Protein AF-A0A9P7Z134-F1 (afdb_monomer_lite)

Sequence (254 aa):
MAVISLKTICNTLCTHHVVFLKPQSGLSPKAQYELTKRFDPASSNYGRGKTLDSKRSVLHRDLKTIPHQPQLQVIGNGHYDEYEIFVPEEDDLVANRFFRWRIDAALYALNPPKVTLLMAGKVPAGRRQTVRYDAGSGHELDVLLGTTAFVSDKGFARTTKMEFVPHPYIWMSPVRSRSDGLGMVSDGLELPLSDLSPVDEQDIKLALIIHPSAIKAIHFPNGEVMSDLEEVREKNCLFRQCNMASSEGVMGPE

Organism: NCBI:txid1763456

Secondary structure (DSSP, 8-state):
-----HHHHHHHHHHHS-------TT--HHHHHHHHHHH-TT--S-TT-S-TTGGGSTTTTS-EE-TT-TT-EE--SEEETTEEE---GGG--SEE-------S---BSSPPPS------S-PPPS-EEEEE-TTTT--EEEEETT-EEE---SSHHHH-EEEEPSSHHHHTTTPPBPTTSSSB--SS-SPPGGGSS---GGGB-EES---SSSEEEEE-TTS-EE--HHHHHHHHT-----EEE-SS-EES--

Structure (mmCIF, N/CA/C/O backbone):
data_AF-A0A9P7Z134-F1
#
_entry.id   AF-A0A9P7Z134-F1
#
loop_
_atom_site.group_PDB
_atom_site.id
_atom_site.type_symbol
_atom_site.label_atom_id
_atom_site.label_alt_id
_atom_site.label_comp_id
_atom_site.label_asym_id
_atom_site.label_entity_id
_atom_site.label_seq_id
_atom_site.pdbx_PDB_ins_code
_atom_site.Cartn_x
_atom_site.Cartn_y
_atom_site.Cartn_z
_atom_site.occupancy
_atom_site.B_iso_or_equiv
_atom_site.auth_seq_id
_atom_site.auth_comp_id
_atom_site.auth_asym_id
_atom_site.auth_atom_id
_atom_site.pdbx_PDB_model_num
ATOM 1 N N . MET A 1 1 ? 25.298 14.256 -17.633 1.00 49.91 1 MET A N 1
ATOM 2 C CA . MET A 1 1 ? 23.995 13.789 -17.109 1.00 49.91 1 MET A CA 1
ATOM 3 C C . MET A 1 1 ? 23.626 14.652 -15.915 1.00 49.91 1 MET A C 1
ATOM 5 O O . MET A 1 1 ? 24.492 14.877 -15.079 1.00 49.91 1 MET A O 1
ATOM 9 N N . ALA A 1 2 ? 22.401 15.177 -15.851 1.00 58.62 2 ALA A N 1
ATOM 10 C CA . ALA A 1 2 ? 21.951 15.935 -14.685 1.00 58.62 2 ALA A CA 1
ATOM 11 C C . ALA A 1 2 ? 21.720 14.974 -13.508 1.00 58.62 2 ALA A C 1
ATOM 13 O O . ALA A 1 2 ? 20.998 13.989 -13.645 1.00 58.62 2 ALA A O 1
ATOM 14 N N . VAL A 1 3 ? 22.346 15.245 -12.362 1.00 75.31 3 VAL A N 1
ATOM 15 C CA . VAL A 1 3 ? 22.100 14.492 -11.127 1.00 75.31 3 VAL A CA 1
ATOM 16 C C . VAL A 1 3 ? 20.859 15.084 -10.466 1.00 75.31 3 VAL A C 1
ATOM 18 O O . VAL A 1 3 ? 20.879 16.228 -10.015 1.00 75.31 3 VAL A O 1
ATOM 21 N N . ILE A 1 4 ? 19.767 14.322 -10.420 1.00 83.19 4 ILE A N 1
ATOM 22 C CA . ILE A 1 4 ? 18.549 14.738 -9.717 1.00 83.19 4 ILE A CA 1
ATOM 23 C C . ILE A 1 4 ? 18.790 14.586 -8.212 1.00 83.19 4 ILE A C 1
ATOM 25 O O . ILE A 1 4 ? 19.179 13.519 -7.736 1.00 83.19 4 ILE A O 1
ATOM 29 N N . SER A 1 5 ? 18.572 15.659 -7.450 1.00 91.06 5 SER A N 1
ATOM 30 C CA . SER A 1 5 ? 18.759 15.629 -5.998 1.00 91.06 5 SER A CA 1
ATOM 31 C C . SER A 1 5 ? 17.636 14.853 -5.300 1.00 91.06 5 SER A C 1
ATOM 33 O O . SER A 1 5 ? 16.483 14.895 -5.733 1.00 91.06 5 SER A O 1
ATOM 35 N N . LEU A 1 6 ? 17.938 14.217 -4.162 1.00 91.06 6 LEU A N 1
ATOM 36 C CA . LEU A 1 6 ? 16.917 13.566 -3.330 1.00 91.06 6 LEU A CA 1
ATOM 37 C C . LEU A 1 6 ? 15.812 14.550 -2.919 1.00 91.06 6 LEU A C 1
ATOM 39 O O . LEU A 1 6 ? 14.639 14.203 -2.955 1.00 91.06 6 LEU A O 1
ATOM 43 N N . LYS A 1 7 ? 16.176 15.798 -2.594 1.00 93.31 7 LYS A N 1
ATOM 44 C CA . LYS A 1 7 ? 15.218 16.856 -2.244 1.00 93.31 7 LYS A CA 1
ATOM 45 C C . LYS A 1 7 ? 14.217 17.105 -3.371 1.00 93.31 7 LYS A C 1
ATOM 47 O O . LYS A 1 7 ? 13.029 17.251 -3.106 1.00 93.31 7 LYS A O 1
ATOM 52 N N . THR A 1 8 ? 14.688 17.123 -4.618 1.00 94.31 8 THR A N 1
ATOM 53 C CA . THR A 1 8 ? 13.822 17.247 -5.795 1.00 94.31 8 THR A CA 1
ATOM 54 C C . THR A 1 8 ? 12.839 16.083 -5.854 1.00 94.31 8 THR A C 1
ATOM 56 O O . THR A 1 8 ? 11.645 16.320 -5.984 1.00 94.31 8 THR A O 1
ATOM 59 N N . ILE A 1 9 ? 13.312 14.845 -5.678 1.00 93.06 9 ILE A N 1
ATOM 60 C CA . ILE A 1 9 ? 12.453 13.653 -5.709 1.00 93.06 9 ILE A CA 1
ATOM 61 C C . ILE A 1 9 ? 11.414 13.696 -4.579 1.00 93.06 9 ILE A C 1
ATOM 63 O O . ILE A 1 9 ? 10.233 13.488 -4.841 1.00 93.06 9 ILE A O 1
ATOM 67 N N . CYS A 1 10 ? 11.820 14.027 -3.349 1.00 92.88 10 CYS A N 1
ATOM 68 C CA . CYS A 1 10 ? 10.912 14.159 -2.207 1.00 92.88 10 CYS A CA 1
ATOM 69 C C . CYS A 1 10 ? 9.829 15.214 -2.454 1.00 92.88 10 CYS A C 1
ATOM 71 O O . CYS A 1 10 ? 8.651 14.948 -2.235 1.00 92.88 10 CYS A O 1
ATOM 73 N N . ASN A 1 11 ? 10.207 16.397 -2.945 1.00 93.81 11 ASN A N 1
ATOM 74 C CA . ASN A 1 11 ? 9.249 17.459 -3.241 1.00 93.81 11 ASN A CA 1
ATOM 75 C C . ASN A 1 11 ? 8.259 17.030 -4.331 1.00 93.81 11 ASN A C 1
ATOM 77 O O . ASN A 1 11 ? 7.057 17.251 -4.192 1.00 93.81 11 ASN A O 1
ATOM 81 N N . THR A 1 12 ? 8.745 16.381 -5.393 1.00 93.44 12 THR A N 1
ATOM 82 C CA . THR A 1 12 ? 7.879 15.880 -6.462 1.00 93.44 12 THR A CA 1
ATOM 83 C C . THR A 1 12 ? 6.923 14.806 -5.942 1.00 93.44 12 THR A C 1
ATOM 85 O O . THR A 1 12 ? 5.739 14.881 -6.262 1.00 93.44 12 THR A O 1
ATOM 88 N N . LEU A 1 13 ? 7.389 13.876 -5.098 1.00 91.56 13 LEU A N 1
ATOM 89 C CA . LEU A 1 13 ? 6.552 12.857 -4.450 1.00 91.56 13 LEU A CA 1
ATOM 90 C C . LEU A 1 13 ? 5.466 13.477 -3.562 1.00 91.56 13 LEU A C 1
ATOM 92 O O . LEU A 1 13 ? 4.317 13.056 -3.631 1.00 91.56 13 LEU A O 1
ATOM 96 N N . CYS A 1 14 ? 5.778 14.503 -2.769 1.00 86.69 14 CYS A N 1
ATOM 97 C CA . CYS A 1 14 ? 4.778 15.168 -1.925 1.00 86.69 14 CYS A CA 1
ATOM 98 C C . CYS A 1 14 ? 3.661 15.839 -2.743 1.00 86.69 14 CYS A C 1
ATOM 100 O O . CYS A 1 14 ? 2.508 15.869 -2.311 1.00 86.69 14 CYS A O 1
ATOM 102 N N . THR A 1 15 ? 3.996 16.376 -3.917 1.00 88.12 15 THR A N 1
ATOM 103 C CA . THR A 1 15 ? 3.040 17.094 -4.773 1.00 88.12 15 THR A CA 1
ATOM 104 C C . THR A 1 15 ? 2.230 16.150 -5.666 1.00 88.12 15 THR A C 1
ATOM 106 O O . THR A 1 15 ? 1.011 16.317 -5.781 1.00 88.12 15 THR A O 1
ATOM 109 N N . HIS A 1 16 ? 2.901 15.160 -6.266 1.00 87.81 16 HIS A N 1
ATOM 110 C CA . HIS A 1 16 ? 2.364 14.301 -7.331 1.00 87.81 16 HIS A CA 1
ATOM 111 C C . HIS A 1 16 ? 2.079 12.859 -6.887 1.00 87.81 16 HIS A C 1
ATOM 113 O O . HIS A 1 16 ? 1.514 12.098 -7.662 1.00 87.81 16 HIS A O 1
ATOM 119 N N . HIS A 1 17 ? 2.449 12.476 -5.659 1.00 87.19 17 HIS A N 1
ATOM 120 C CA . HIS A 1 17 ? 2.268 11.153 -5.033 1.00 87.19 17 HIS A CA 1
ATOM 121 C C . HIS A 1 17 ? 3.039 9.988 -5.662 1.00 87.19 17 HIS A C 1
ATOM 123 O O . HIS A 1 17 ? 3.530 9.129 -4.934 1.00 87.19 17 HIS A O 1
ATOM 129 N N . VAL A 1 18 ? 3.202 9.978 -6.984 1.00 89.25 18 VAL A N 1
ATOM 130 C CA . VAL A 1 18 ? 3.927 8.955 -7.738 1.00 89.25 18 VAL A CA 1
ATOM 131 C C . VAL A 1 18 ? 4.974 9.635 -8.616 1.00 89.25 18 VAL A C 1
ATOM 133 O O . VAL A 1 18 ? 4.693 10.627 -9.285 1.00 89.25 18 VAL A O 1
ATOM 136 N N . VAL A 1 19 ? 6.201 9.108 -8.612 1.00 90.56 19 VAL A N 1
ATOM 137 C CA . VAL A 1 19 ? 7.304 9.606 -9.443 1.00 90.56 19 VAL A CA 1
ATOM 138 C C . VAL A 1 19 ? 7.916 8.454 -10.224 1.00 90.56 19 VAL A C 1
ATOM 140 O O . VAL A 1 19 ? 8.381 7.477 -9.643 1.00 90.56 19 VAL A O 1
ATOM 143 N N . PHE A 1 20 ? 7.965 8.607 -11.547 1.00 88.75 20 PHE A N 1
ATOM 144 C CA . PHE A 1 20 ? 8.636 7.677 -12.450 1.00 88.75 20 PHE A CA 1
ATOM 145 C C . PHE A 1 20 ? 10.071 8.129 -12.703 1.00 88.75 20 PHE A C 1
ATOM 147 O O . PHE A 1 20 ? 10.306 9.176 -13.303 1.00 88.75 20 PHE A O 1
ATOM 154 N N . LEU A 1 21 ? 11.039 7.317 -12.277 1.00 87.75 21 LEU A N 1
ATOM 155 C CA . LEU A 1 21 ? 12.455 7.528 -12.574 1.00 87.75 21 LEU A CA 1
ATOM 156 C C . LEU A 1 21 ? 12.830 6.678 -13.797 1.00 87.75 21 LEU A C 1
ATOM 158 O O . LEU A 1 21 ? 12.922 5.456 -13.698 1.00 87.75 21 LEU A O 1
ATOM 162 N N . LYS A 1 22 ? 13.022 7.311 -14.961 1.00 83.62 22 LYS A N 1
ATOM 163 C CA . LYS A 1 22 ? 13.418 6.645 -16.217 1.00 83.62 22 LYS A CA 1
ATOM 164 C C . LYS A 1 22 ? 14.758 7.201 -16.741 1.00 83.62 22 LYS A C 1
ATOM 166 O O . LYS A 1 22 ? 14.976 8.405 -16.611 1.00 83.62 22 LYS A O 1
ATOM 171 N N . PRO A 1 23 ? 15.612 6.383 -17.395 1.00 83.62 23 PRO A N 1
ATOM 172 C CA . PRO A 1 23 ? 15.669 4.915 -17.377 1.00 83.62 23 PRO A CA 1
ATOM 173 C C . PRO A 1 23 ? 16.511 4.407 -16.190 1.00 83.62 23 PRO A C 1
ATOM 175 O O . PRO A 1 23 ? 17.511 5.024 -15.837 1.00 83.62 23 PRO A O 1
ATOM 178 N N . GLN A 1 24 ? 16.125 3.289 -15.571 1.00 81.25 24 GLN A N 1
ATOM 179 C CA . GLN A 1 24 ? 16.845 2.666 -14.439 1.00 81.25 24 GLN A CA 1
ATOM 180 C C . GLN A 1 24 ? 17.097 1.162 -14.683 1.00 81.25 24 GLN A C 1
ATOM 182 O O . GLN A 1 24 ? 17.122 0.356 -13.757 1.00 81.25 24 GLN A O 1
ATOM 187 N N . SER A 1 25 ? 17.237 0.765 -15.951 1.00 81.25 25 SER A N 1
ATOM 188 C CA . SER A 1 25 ? 17.489 -0.625 -16.344 1.00 81.25 25 SER A CA 1
ATOM 189 C C . SER A 1 25 ? 18.834 -1.126 -15.811 1.00 81.25 25 SER A C 1
ATOM 191 O O . SER A 1 25 ? 19.836 -0.421 -15.919 1.00 81.25 25 SER A O 1
ATOM 193 N N . GLY A 1 26 ? 18.864 -2.359 -15.299 1.00 82.75 26 GLY A N 1
ATOM 194 C CA . GLY A 1 26 ? 20.094 -3.013 -14.834 1.00 82.75 26 GLY A CA 1
ATOM 195 C C . GLY A 1 26 ? 20.543 -2.625 -13.421 1.00 82.75 26 GLY A C 1
ATOM 196 O O . GLY A 1 26 ? 21.646 -2.987 -13.017 1.00 82.75 26 GLY A O 1
ATOM 197 N N . LEU A 1 27 ? 19.721 -1.898 -12.657 1.00 89.56 27 LEU A N 1
ATOM 198 C CA . LEU A 1 27 ? 19.999 -1.669 -11.240 1.00 89.56 27 LEU A CA 1
ATOM 199 C C . LEU A 1 27 ? 19.859 -2.960 -10.431 1.00 89.56 27 LEU A C 1
ATOM 201 O O . LEU A 1 27 ? 18.940 -3.751 -10.632 1.00 89.56 27 LEU A O 1
ATOM 205 N N . SER A 1 28 ? 20.768 -3.142 -9.476 1.00 91.44 28 SER A N 1
ATOM 206 C CA . SER A 1 28 ? 20.730 -4.272 -8.554 1.00 91.44 28 SER A CA 1
ATOM 207 C C . SER A 1 28 ? 19.737 -4.037 -7.407 1.00 91.44 28 SER A C 1
ATOM 209 O O . SER A 1 28 ? 19.473 -2.884 -7.043 1.00 91.44 28 SER A O 1
ATOM 211 N N . PRO A 1 29 ? 19.268 -5.109 -6.741 1.00 91.00 29 PRO A N 1
ATOM 212 C CA . PRO A 1 29 ? 18.522 -5.001 -5.485 1.00 91.00 29 PRO A CA 1
ATOM 213 C C . PRO A 1 29 ? 19.243 -4.121 -4.449 1.00 91.00 29 PRO A C 1
ATOM 215 O O . PRO A 1 29 ? 18.635 -3.279 -3.790 1.00 91.00 29 PRO A O 1
ATOM 218 N N . LYS A 1 30 ? 20.576 -4.222 -4.365 1.00 92.62 30 LYS A N 1
ATOM 219 C CA . LYS A 1 30 ? 21.383 -3.360 -3.493 1.00 92.62 30 LYS A CA 1
ATOM 220 C C . LYS A 1 30 ? 21.222 -1.875 -3.830 1.00 92.62 30 LYS A C 1
ATOM 222 O O . LYS A 1 30 ? 21.055 -1.070 -2.922 1.00 92.62 30 LYS A O 1
ATOM 227 N N . ALA A 1 31 ? 21.232 -1.499 -5.110 1.00 93.00 31 ALA A N 1
ATOM 228 C CA . ALA A 1 31 ? 21.049 -0.104 -5.515 1.00 93.00 31 ALA A CA 1
ATOM 229 C C . ALA A 1 31 ? 19.663 0.440 -5.122 1.00 93.00 31 ALA A C 1
ATOM 231 O O . ALA A 1 31 ? 19.566 1.570 -4.637 1.00 93.00 31 ALA A O 1
ATOM 232 N N . GLN A 1 32 ? 18.606 -0.371 -5.262 1.00 93.06 32 GLN A N 1
ATOM 233 C CA . GLN A 1 32 ? 17.267 -0.015 -4.781 1.00 93.06 32 GLN A CA 1
ATOM 234 C C . GLN A 1 32 ? 17.261 0.195 -3.261 1.00 93.06 32 GLN A C 1
ATOM 236 O O . GLN A 1 32 ? 16.711 1.186 -2.783 1.00 93.06 32 GLN A O 1
ATOM 241 N N . TYR A 1 33 ? 17.915 -0.685 -2.498 1.00 93.00 33 TYR A N 1
ATOM 242 C CA . TYR A 1 33 ? 18.015 -0.540 -1.046 1.00 93.00 33 TYR A CA 1
ATOM 243 C C . TYR A 1 33 ? 18.801 0.711 -0.624 1.00 93.00 33 TYR A C 1
ATOM 245 O O . TYR A 1 33 ? 18.357 1.438 0.263 1.00 93.00 33 TYR A O 1
ATOM 253 N N . GLU A 1 34 ? 19.913 1.031 -1.286 1.00 93.50 34 GLU A N 1
ATOM 254 C CA . GLU A 1 34 ? 20.663 2.269 -1.030 1.00 93.50 34 GLU A CA 1
ATOM 255 C C . GLU A 1 34 ? 19.806 3.521 -1.279 1.00 93.50 34 GLU A C 1
ATOM 257 O O . GLU A 1 34 ? 19.890 4.496 -0.529 1.00 93.50 34 GLU A O 1
ATOM 262 N N . LEU A 1 35 ? 18.930 3.503 -2.291 1.00 92.44 35 LEU A N 1
ATOM 263 C CA . LEU A 1 35 ? 17.960 4.578 -2.496 1.00 92.44 35 LEU A CA 1
ATOM 264 C C . LEU A 1 35 ? 16.929 4.631 -1.358 1.00 92.44 35 LEU A C 1
ATOM 266 O O . LEU A 1 35 ? 16.662 5.717 -0.845 1.00 92.44 35 LEU A O 1
ATOM 270 N N . THR A 1 36 ? 16.408 3.486 -0.903 1.00 92.44 36 THR A N 1
ATOM 271 C CA . THR A 1 36 ? 15.529 3.415 0.280 1.00 92.44 36 THR A CA 1
ATOM 272 C C . THR A 1 36 ? 16.186 4.064 1.499 1.00 92.44 36 THR A C 1
ATOM 274 O O . THR A 1 36 ? 15.562 4.888 2.166 1.00 92.44 36 THR A O 1
ATOM 277 N N . LYS A 1 37 ? 17.467 3.770 1.760 1.00 93.19 37 LYS A N 1
ATOM 278 C CA . LYS A 1 37 ? 18.224 4.341 2.888 1.00 93.19 37 LYS A CA 1
ATOM 279 C C . LYS A 1 37 ? 18.374 5.855 2.814 1.00 93.19 37 LYS A C 1
ATOM 281 O O . LYS A 1 37 ? 18.480 6.501 3.853 1.00 93.19 37 LYS A O 1
ATOM 286 N N . ARG A 1 38 ? 18.362 6.434 1.611 1.00 93.56 38 ARG A N 1
ATOM 287 C CA . ARG A 1 38 ? 18.375 7.892 1.437 1.00 93.56 38 ARG A CA 1
ATOM 288 C C . ARG A 1 38 ? 17.051 8.530 1.857 1.00 93.56 38 ARG A C 1
ATOM 290 O O . ARG A 1 38 ? 17.078 9.616 2.424 1.00 93.56 38 ARG A O 1
ATOM 297 N N . PHE A 1 39 ? 15.916 7.867 1.626 1.00 92.50 39 PHE A N 1
ATOM 298 C CA . PHE A 1 39 ? 14.612 8.327 2.123 1.00 92.50 39 PHE A CA 1
ATOM 299 C C . PHE A 1 39 ? 14.437 8.089 3.623 1.00 92.50 39 PHE A C 1
ATOM 301 O O . PHE A 1 39 ? 13.870 8.927 4.329 1.00 92.50 39 PHE A O 1
ATOM 308 N N . ASP A 1 40 ? 14.912 6.945 4.109 1.00 91.19 40 ASP A N 1
ATOM 309 C CA . ASP A 1 40 ? 14.813 6.583 5.513 1.00 91.19 40 ASP A CA 1
ATOM 310 C C . ASP A 1 40 ? 16.053 5.820 6.003 1.00 91.19 40 ASP A C 1
ATOM 312 O O . ASP A 1 40 ? 16.139 4.595 5.856 1.00 91.19 40 ASP A O 1
ATOM 316 N N . PRO A 1 41 ? 17.012 6.515 6.643 1.00 92.44 41 PRO A N 1
ATOM 317 C CA . PRO A 1 41 ? 18.211 5.883 7.184 1.00 92.44 41 PRO A CA 1
ATOM 318 C C . PRO A 1 41 ? 17.928 4.837 8.269 1.00 92.44 41 PRO A C 1
ATOM 320 O O . PRO A 1 41 ? 18.792 4.004 8.536 1.00 92.44 41 PRO A O 1
ATOM 323 N N . ALA A 1 42 ? 16.741 4.843 8.884 1.00 89.56 42 ALA A N 1
ATOM 324 C CA . ALA A 1 42 ? 16.329 3.843 9.870 1.00 89.56 42 ALA A CA 1
ATOM 325 C C . ALA A 1 42 ? 15.784 2.548 9.235 1.00 89.56 42 ALA A C 1
ATOM 327 O O . ALA A 1 42 ? 15.695 1.522 9.913 1.00 89.56 42 ALA A O 1
ATOM 328 N N . SER A 1 43 ? 15.465 2.560 7.935 1.00 86.56 43 SER A N 1
ATOM 329 C CA . SER A 1 43 ? 14.956 1.379 7.236 1.00 86.56 43 SER A CA 1
ATOM 330 C C . SER A 1 43 ? 15.997 0.258 7.262 1.00 86.56 43 SER A C 1
ATOM 332 O O . SER A 1 43 ? 17.162 0.456 6.898 1.00 86.56 43 SER A O 1
ATOM 334 N N . SER A 1 44 ? 15.586 -0.905 7.761 1.00 83.88 44 SER A N 1
ATOM 335 C CA . SER A 1 44 ? 16.449 -2.076 7.972 1.00 83.88 44 SER A CA 1
ATOM 336 C C . SER A 1 44 ? 15.754 -3.405 7.667 1.00 83.88 44 SER A C 1
ATOM 338 O O . SER A 1 44 ? 16.416 -4.437 7.575 1.00 83.88 44 SER A O 1
ATOM 340 N N . ASN A 1 45 ? 14.437 -3.383 7.473 1.00 79.88 45 ASN A N 1
ATOM 341 C CA . ASN A 1 45 ? 13.601 -4.532 7.166 1.00 79.88 45 ASN A CA 1
ATOM 342 C C . ASN A 1 45 ? 12.492 -4.133 6.182 1.00 79.88 45 ASN A C 1
ATOM 344 O O . ASN A 1 45 ? 12.262 -2.952 5.912 1.00 79.88 45 ASN A O 1
ATOM 348 N N . TYR A 1 46 ? 11.796 -5.135 5.650 1.00 76.38 46 TYR A N 1
ATOM 349 C CA . TYR A 1 46 ? 10.567 -4.901 4.907 1.00 76.38 46 TYR A CA 1
ATOM 350 C C . TYR A 1 46 ? 9.487 -4.341 5.852 1.00 76.38 46 TYR A C 1
ATOM 352 O O . TYR A 1 46 ? 9.292 -4.863 6.953 1.00 76.38 46 TYR A O 1
ATOM 360 N N . GLY A 1 47 ? 8.787 -3.284 5.419 1.00 61.97 47 GLY A N 1
ATOM 361 C CA . GLY A 1 47 ? 7.971 -2.370 6.244 1.00 61.97 47 GLY A CA 1
ATOM 362 C C . GLY A 1 47 ? 6.739 -2.947 6.958 1.00 61.97 47 GLY A C 1
ATOM 363 O O . GLY A 1 47 ? 5.889 -2.190 7.418 1.00 61.97 47 GLY A O 1
ATOM 364 N N . ARG A 1 48 ? 6.619 -4.274 7.054 1.00 60.12 48 ARG A N 1
ATOM 365 C CA . ARG A 1 48 ? 5.550 -4.981 7.776 1.00 60.12 48 ARG A CA 1
ATOM 366 C C . ARG A 1 48 ? 6.040 -5.716 9.032 1.00 60.12 48 ARG A C 1
ATOM 368 O O . ARG A 1 48 ? 5.226 -6.316 9.727 1.00 60.12 48 ARG A O 1
ATOM 375 N N . GLY A 1 49 ? 7.339 -5.660 9.343 1.00 62.00 49 GLY A N 1
ATOM 376 C CA . GLY A 1 49 ? 7.914 -6.358 10.497 1.00 62.00 49 GLY A CA 1
ATOM 377 C C . GLY A 1 49 ? 7.751 -7.881 10.410 1.00 62.00 49 GLY A C 1
ATOM 378 O O . GLY A 1 49 ? 7.568 -8.438 9.328 1.00 62.00 49 GLY A O 1
ATOM 379 N N . LYS A 1 50 ? 7.823 -8.577 11.553 1.00 58.16 50 LYS A N 1
ATOM 380 C CA . LYS A 1 50 ? 7.444 -9.996 11.628 1.00 58.16 50 LYS A CA 1
ATOM 381 C C . LYS A 1 50 ? 5.923 -10.080 11.727 1.00 58.16 50 LYS A C 1
ATOM 383 O O . LYS A 1 50 ? 5.357 -9.639 12.721 1.00 58.16 50 LYS A O 1
ATOM 388 N N . THR A 1 51 ? 5.263 -10.651 10.722 1.00 54.44 51 THR A N 1
ATOM 389 C CA . THR A 1 51 ? 3.835 -10.973 10.823 1.00 54.44 51 THR A CA 1
ATOM 390 C C . THR A 1 51 ? 3.655 -12.049 11.891 1.00 54.44 51 THR A C 1
ATOM 392 O O . THR A 1 51 ? 4.117 -13.177 11.714 1.00 54.44 51 THR A O 1
ATOM 395 N N . LEU A 1 52 ? 3.018 -11.693 13.007 1.00 53.91 52 LEU A N 1
ATOM 396 C CA . LEU A 1 52 ? 2.495 -12.668 13.960 1.00 53.91 52 LEU A CA 1
ATOM 397 C C . LEU A 1 52 ? 1.484 -13.530 13.194 1.00 53.91 52 LEU A C 1
ATOM 399 O O . LEU A 1 52 ? 0.597 -12.990 12.547 1.00 53.91 52 LEU A O 1
ATOM 403 N N . ASP A 1 53 ? 1.680 -14.845 13.179 1.00 61.00 53 ASP A N 1
ATOM 404 C CA . ASP A 1 53 ? 0.822 -15.801 12.466 1.00 61.00 53 ASP A CA 1
ATOM 405 C C . ASP A 1 53 ? 0.623 -15.509 10.964 1.00 61.00 53 ASP A C 1
ATOM 407 O O . ASP A 1 53 ? -0.468 -15.235 10.454 1.00 61.00 53 ASP A O 1
ATOM 411 N N . SER A 1 54 ? 1.728 -15.596 10.223 1.00 62.50 54 SER A N 1
ATOM 412 C CA . SER A 1 54 ? 1.752 -15.362 8.782 1.00 62.50 54 SER A CA 1
ATOM 413 C C . SER A 1 54 ? 0.743 -16.229 8.016 1.00 62.50 54 SER A C 1
ATOM 415 O O . SER A 1 54 ? 0.220 -15.760 7.015 1.00 62.50 54 SER A O 1
ATOM 417 N N . LYS A 1 55 ? 0.411 -17.441 8.485 1.00 69.38 55 LYS A N 1
ATOM 418 C CA . LYS A 1 55 ? -0.500 -18.378 7.798 1.00 69.38 55 LYS A CA 1
ATOM 419 C C . LYS A 1 55 ? -1.953 -17.904 7.760 1.00 69.38 55 LYS A C 1
ATOM 421 O O . LYS A 1 55 ? -2.657 -18.223 6.807 1.00 69.38 55 LYS A O 1
ATOM 426 N N . ARG A 1 56 ? -2.394 -17.153 8.774 1.00 74.31 56 ARG A N 1
ATOM 427 C CA . ARG A 1 56 ? -3.747 -16.570 8.839 1.00 74.31 56 ARG A CA 1
ATOM 428 C C . ARG A 1 56 ? -3.840 -15.205 8.156 1.00 74.31 56 ARG A C 1
ATOM 430 O O . ARG A 1 56 ? -4.929 -14.665 8.006 1.00 74.31 56 ARG A O 1
ATOM 437 N N . SER A 1 57 ? -2.710 -14.629 7.748 1.00 76.69 57 SER A N 1
ATOM 438 C CA . SER A 1 57 ? -2.671 -13.322 7.100 1.00 76.69 57 SER A CA 1
ATOM 439 C C . SER A 1 57 ? -2.987 -13.417 5.609 1.00 76.69 57 SER A C 1
ATOM 441 O O . SER A 1 57 ? -2.371 -14.176 4.862 1.00 76.69 57 SER A O 1
ATOM 443 N N . VAL A 1 58 ? -3.843 -12.515 5.134 1.00 73.19 58 VAL A N 1
ATOM 444 C CA . VAL A 1 58 ? -4.131 -12.277 3.701 1.00 73.19 58 VAL A CA 1
ATOM 445 C C . VAL A 1 58 ? -2.934 -11.786 2.877 1.00 73.19 58 VAL A C 1
ATOM 447 O O . VAL A 1 58 ? -3.089 -11.433 1.712 1.00 73.19 58 VAL A O 1
ATOM 450 N N . LEU A 1 59 ? -1.754 -11.651 3.480 1.00 68.50 59 LEU A N 1
ATOM 451 C CA . LEU A 1 59 ? -0.522 -11.223 2.812 1.00 68.50 59 LEU A CA 1
ATOM 452 C C . LEU A 1 59 ? 0.464 -12.370 2.581 1.00 68.50 59 LEU A C 1
ATOM 454 O O . LEU A 1 59 ? 1.493 -12.158 1.948 1.00 68.50 59 LEU A O 1
ATOM 458 N N . HIS A 1 60 ? 0.181 -13.560 3.114 1.00 59.12 60 HIS A N 1
ATOM 459 C CA . HIS A 1 60 ? 1.117 -14.683 3.142 1.00 59.12 60 HIS A CA 1
ATOM 460 C C . HIS A 1 60 ? 1.564 -15.171 1.761 1.00 59.12 60 HIS A C 1
ATOM 462 O O . HIS A 1 60 ? 2.612 -15.801 1.641 1.00 59.12 60 HIS A O 1
ATOM 468 N N . ARG A 1 61 ? 0.730 -14.969 0.738 1.00 56.12 61 ARG A N 1
ATOM 469 C CA . ARG A 1 61 ? 0.766 -15.795 -0.469 1.00 56.12 61 ARG A CA 1
ATOM 470 C C . ARG A 1 61 ? 1.677 -15.250 -1.581 1.00 56.12 61 ARG A C 1
ATOM 472 O O . ARG A 1 61 ? 2.186 -16.056 -2.351 1.00 56.12 61 ARG A O 1
ATOM 479 N N . ASP A 1 62 ? 1.991 -13.949 -1.600 1.00 61.56 62 ASP A N 1
ATOM 480 C CA . ASP A 1 62 ? 2.418 -13.309 -2.863 1.00 61.56 62 ASP A CA 1
ATOM 481 C C . ASP A 1 62 ? 3.841 -12.722 -2.878 1.00 61.56 62 ASP A C 1
ATOM 483 O O . ASP A 1 62 ? 4.297 -12.256 -3.920 1.00 61.56 62 ASP A O 1
ATOM 487 N N . LEU A 1 63 ? 4.549 -12.694 -1.742 1.00 71.50 63 LEU A N 1
ATOM 488 C CA . LEU A 1 63 ? 5.854 -12.031 -1.632 1.00 71.50 63 LEU A CA 1
ATOM 489 C C . LEU A 1 63 ? 6.975 -13.018 -1.302 1.00 71.50 63 LEU A C 1
ATOM 491 O O . LEU A 1 63 ? 6.848 -13.849 -0.398 1.00 71.50 63 LEU A O 1
ATOM 495 N N . LYS A 1 64 ? 8.093 -12.901 -2.024 1.00 75.88 64 LYS A N 1
ATOM 496 C CA . LYS A 1 64 ? 9.322 -13.661 -1.769 1.00 75.88 64 LYS A CA 1
ATOM 497 C C . LYS A 1 64 ? 10.463 -12.723 -1.387 1.00 75.88 64 LYS A C 1
ATOM 499 O O . LYS A 1 64 ? 10.777 -11.782 -2.111 1.00 75.88 64 LYS A O 1
ATOM 504 N N . THR A 1 65 ? 11.113 -13.009 -0.264 1.00 82.00 65 THR A N 1
ATOM 505 C CA . THR A 1 65 ? 12.296 -12.272 0.194 1.00 82.00 65 THR A CA 1
ATOM 506 C C . THR A 1 65 ? 13.502 -12.591 -0.686 1.00 82.00 65 THR A C 1
ATOM 508 O O . THR A 1 65 ? 13.794 -13.765 -0.908 1.00 82.00 65 THR A O 1
ATOM 511 N N . ILE A 1 66 ? 14.249 -11.569 -1.117 1.00 83.44 66 ILE A N 1
ATOM 512 C CA . ILE A 1 66 ? 15.510 -11.766 -1.850 1.00 83.44 66 ILE A CA 1
ATOM 513 C C . ILE A 1 66 ? 16.589 -12.275 -0.878 1.00 83.44 66 ILE A C 1
ATOM 515 O O . ILE A 1 66 ? 16.940 -11.540 0.050 1.00 83.44 66 ILE A O 1
ATOM 519 N N . PRO A 1 67 ? 17.175 -13.475 -1.075 1.00 82.81 67 PRO A N 1
ATOM 520 C CA . PRO A 1 67 ? 18.109 -14.060 -0.107 1.00 82.81 67 PRO A CA 1
ATOM 521 C C . PRO A 1 67 ? 19.330 -13.183 0.199 1.00 82.81 67 PRO A C 1
ATOM 523 O O . PRO A 1 67 ? 19.722 -13.046 1.355 1.00 82.81 67 PRO A O 1
ATOM 526 N N . HIS A 1 68 ? 19.910 -12.546 -0.823 1.00 85.62 68 HIS A N 1
ATOM 527 C CA . HIS A 1 68 ? 21.097 -11.698 -0.684 1.00 85.62 68 HIS A CA 1
ATOM 528 C C . HIS A 1 68 ? 20.775 -10.224 -0.352 1.00 85.62 68 HIS A C 1
ATOM 530 O O . HIS A 1 68 ? 21.692 -9.435 -0.129 1.00 85.62 68 HIS A O 1
ATOM 536 N N . GLN A 1 69 ? 19.492 -9.837 -0.307 1.00 88.44 69 GLN A N 1
ATOM 537 C CA . GLN A 1 69 ? 19.032 -8.487 0.047 1.00 88.44 69 GLN A CA 1
ATOM 538 C C . GLN A 1 69 ? 17.649 -8.550 0.743 1.00 88.44 69 GLN A C 1
ATOM 540 O O . GLN A 1 69 ? 16.639 -8.135 0.170 1.00 88.44 69 GLN A O 1
ATOM 545 N N . PRO A 1 70 ? 17.567 -9.057 1.990 1.00 86.12 70 PRO A N 1
ATOM 546 C CA . PRO A 1 70 ? 16.302 -9.437 2.636 1.00 86.12 70 PRO A CA 1
ATOM 547 C C . PRO A 1 70 ? 15.354 -8.274 2.977 1.00 86.12 70 PRO A C 1
ATOM 549 O O . PRO A 1 70 ? 14.218 -8.487 3.401 1.00 86.12 70 PRO A O 1
ATOM 552 N N . GLN A 1 71 ? 15.802 -7.031 2.806 1.00 88.25 71 GLN A N 1
ATOM 553 C CA . GLN A 1 71 ? 14.987 -5.823 2.949 1.00 88.25 71 GLN A CA 1
ATOM 554 C C . GLN A 1 71 ? 14.025 -5.624 1.771 1.00 88.25 71 GLN A C 1
ATOM 556 O O . GLN A 1 71 ? 13.119 -4.795 1.859 1.00 88.25 71 GLN A O 1
ATOM 561 N N . LEU A 1 72 ? 14.217 -6.372 0.682 1.00 87.06 72 LEU A N 1
ATOM 562 C CA . LEU A 1 72 ? 13.411 -6.302 -0.526 1.00 87.06 72 LEU A CA 1
ATOM 563 C C . LEU A 1 72 ? 12.569 -7.566 -0.705 1.00 87.06 72 LEU A C 1
ATOM 565 O O . LEU A 1 72 ? 12.960 -8.672 -0.326 1.00 87.06 72 LEU A O 1
ATOM 569 N N . GLN A 1 73 ? 11.398 -7.365 -1.300 1.00 86.25 73 GLN A N 1
ATOM 570 C CA . GLN A 1 73 ? 10.451 -8.411 -1.659 1.00 86.25 73 GLN A CA 1
ATOM 571 C C . GLN A 1 73 ? 10.273 -8.420 -3.171 1.00 86.25 73 GLN A C 1
ATOM 573 O O . GLN A 1 73 ? 10.299 -7.365 -3.806 1.00 86.25 73 GLN A O 1
ATOM 578 N N . VAL A 1 74 ? 10.051 -9.606 -3.722 1.00 82.56 74 VAL A N 1
ATOM 579 C CA . VAL A 1 74 ? 9.745 -9.812 -5.133 1.00 82.56 74 VAL A CA 1
ATOM 580 C C . VAL A 1 74 ? 8.315 -10.297 -5.255 1.00 82.56 74 VAL A C 1
ATOM 582 O O . VAL A 1 74 ? 7.860 -11.131 -4.469 1.00 82.56 74 VAL A O 1
ATOM 585 N N . ILE A 1 75 ? 7.626 -9.730 -6.238 1.00 81.12 75 ILE A N 1
ATOM 586 C CA . ILE A 1 75 ? 6.248 -10.021 -6.601 1.00 81.12 75 ILE A CA 1
ATOM 587 C C . ILE A 1 75 ? 6.182 -10.234 -8.112 1.00 81.12 75 ILE A C 1
ATOM 589 O O . ILE A 1 75 ? 6.800 -9.485 -8.871 1.00 81.12 75 ILE A O 1
ATOM 593 N N . GLY A 1 76 ? 5.437 -11.245 -8.543 1.00 72.94 76 GLY A N 1
ATOM 594 C CA . GLY A 1 76 ? 5.244 -11.575 -9.953 1.00 72.94 76 GLY A CA 1
ATOM 595 C C . GLY A 1 76 ? 5.275 -13.076 -10.191 1.00 72.94 76 GLY A C 1
ATOM 596 O O . GLY A 1 76 ? 5.588 -13.837 -9.287 1.00 72.94 76 GLY A O 1
ATOM 597 N N . ASN A 1 77 ? 4.970 -13.490 -11.416 1.00 67.31 77 ASN A N 1
ATOM 598 C CA . ASN A 1 77 ? 4.913 -14.898 -11.801 1.00 67.31 77 ASN A CA 1
ATOM 599 C C . ASN A 1 77 ? 6.039 -15.191 -12.786 1.00 67.31 77 ASN A C 1
ATOM 601 O O . ASN A 1 77 ? 6.293 -14.391 -13.691 1.00 67.31 77 ASN A O 1
ATOM 605 N N . GLY A 1 78 ? 6.682 -16.344 -12.637 1.00 61.94 78 GLY A N 1
ATOM 606 C CA . GLY A 1 78 ? 7.650 -16.854 -13.596 1.00 61.94 78 GLY A CA 1
ATOM 607 C C . GLY A 1 78 ? 8.956 -17.327 -12.971 1.00 61.94 78 GLY A C 1
ATOM 608 O O . GLY A 1 78 ? 9.193 -17.236 -11.765 1.00 61.94 78 GLY A O 1
ATOM 609 N N . HIS A 1 79 ? 9.813 -17.846 -13.846 1.00 58.81 79 HIS A N 1
ATOM 610 C CA . HIS A 1 79 ? 11.160 -18.263 -13.495 1.00 58.81 79 HIS A CA 1
ATOM 611 C C . HIS A 1 79 ? 12.108 -17.060 -13.557 1.00 58.81 79 HIS A C 1
ATOM 613 O O . HIS A 1 79 ? 12.163 -16.340 -14.563 1.00 58.81 79 HIS A O 1
ATOM 619 N N . TYR A 1 80 ? 12.844 -16.853 -12.473 1.00 55.97 80 TYR A N 1
ATOM 620 C CA . TYR A 1 80 ? 13.974 -15.942 -12.397 1.00 55.97 80 TYR A CA 1
ATOM 621 C C . TYR A 1 80 ? 15.170 -16.778 -11.939 1.00 55.97 80 TYR A C 1
ATOM 623 O O . TYR A 1 80 ? 15.033 -17.526 -10.976 1.00 55.97 80 TYR A O 1
ATOM 631 N N . ASP A 1 81 ? 16.320 -16.676 -12.610 1.00 53.38 81 ASP A N 1
ATOM 632 C CA . ASP A 1 81 ? 17.451 -17.611 -12.423 1.00 53.38 81 ASP A CA 1
ATOM 633 C C . ASP A 1 81 ? 17.935 -17.719 -10.958 1.00 53.38 81 ASP A C 1
ATOM 635 O O . ASP A 1 81 ? 18.576 -18.693 -10.570 1.00 53.38 81 ASP A O 1
ATOM 639 N N . GLU A 1 82 ? 17.613 -16.725 -10.122 1.00 51.91 82 GLU A N 1
ATOM 640 C CA . GLU A 1 82 ? 17.964 -16.677 -8.700 1.00 51.91 82 GLU A CA 1
ATOM 641 C C . GLU A 1 82 ? 16.871 -17.221 -7.747 1.00 51.91 82 GLU A C 1
ATOM 643 O O . GLU A 1 82 ? 17.180 -17.491 -6.584 1.00 51.91 82 GLU A O 1
ATOM 648 N N . TYR A 1 83 ? 15.607 -17.350 -8.183 1.00 47.72 83 TYR A N 1
ATOM 649 C CA . TYR A 1 83 ? 14.474 -17.886 -7.402 1.00 47.72 83 TYR A CA 1
ATOM 650 C C . TYR A 1 83 ? 13.204 -18.085 -8.264 1.00 47.72 83 TYR A C 1
ATOM 652 O O . TYR A 1 83 ? 12.867 -17.266 -9.116 1.00 47.72 83 TYR A O 1
ATOM 660 N N . GLU A 1 84 ? 12.426 -19.137 -7.991 1.00 40.44 84 GLU A N 1
ATOM 661 C CA . GLU A 1 84 ? 11.145 -19.387 -8.673 1.00 40.44 84 GLU A CA 1
ATOM 662 C C . GLU A 1 84 ? 9.961 -18.718 -7.965 1.00 40.44 84 GLU A C 1
ATOM 664 O O . GLU A 1 84 ? 9.801 -18.836 -6.744 1.00 40.44 84 GLU A O 1
ATOM 669 N N . ILE A 1 85 ? 9.083 -18.068 -8.739 1.00 46.75 85 ILE A N 1
ATOM 670 C CA . ILE A 1 85 ? 7.776 -17.618 -8.254 1.00 46.75 85 ILE A CA 1
ATOM 671 C C . ILE A 1 85 ? 6.680 -18.294 -9.080 1.00 46.75 85 ILE A C 1
ATOM 673 O O . ILE A 1 85 ? 6.449 -17.961 -10.242 1.00 46.75 85 ILE A O 1
ATOM 677 N N . PHE A 1 86 ? 6.019 -19.276 -8.467 1.00 37.88 86 PHE A N 1
ATOM 678 C CA . PHE A 1 86 ? 4.940 -20.041 -9.083 1.00 37.88 86 PHE A CA 1
ATOM 679 C C . PHE A 1 86 ? 3.575 -19.470 -8.693 1.00 37.88 86 PHE A C 1
ATOM 681 O O . PHE A 1 86 ? 3.252 -19.391 -7.507 1.00 37.88 86 PHE A O 1
ATOM 688 N N . VAL A 1 87 ? 2.769 -19.132 -9.697 1.00 44.94 87 VAL A N 1
ATOM 689 C CA . VAL A 1 87 ? 1.332 -18.859 -9.570 1.00 44.94 87 VAL A CA 1
ATOM 690 C C . VAL A 1 87 ? 0.629 -19.636 -10.690 1.00 44.94 87 VAL A C 1
ATOM 692 O O . VAL A 1 87 ? 1.146 -19.620 -11.810 1.00 44.94 87 VAL A O 1
ATOM 695 N N . PRO A 1 88 ? -0.475 -20.354 -10.405 1.00 45.00 88 PRO A N 1
ATOM 696 C CA . PRO A 1 88 ? -1.132 -21.239 -11.367 1.00 45.00 88 PRO A CA 1
ATOM 697 C C . PRO A 1 88 ? -1.576 -20.536 -12.659 1.00 45.00 88 PRO A C 1
ATOM 699 O O . PRO A 1 88 ? -2.064 -19.410 -12.636 1.00 45.00 88 PRO A O 1
ATOM 702 N N . GLU A 1 89 ? -1.435 -21.229 -13.790 1.00 50.53 89 GLU A N 1
ATOM 703 C CA . GLU A 1 89 ? -1.792 -20.741 -15.134 1.00 50.53 89 GLU A CA 1
ATOM 704 C C . GLU A 1 89 ? -3.315 -20.596 -15.334 1.00 50.53 89 GLU A C 1
ATOM 706 O O . GLU A 1 89 ? -3.769 -19.772 -16.122 1.00 50.53 89 GLU A O 1
ATOM 711 N N . GLU A 1 90 ? -4.115 -21.345 -14.570 1.00 51.53 90 GLU A N 1
ATOM 712 C CA . GLU A 1 90 ? -5.586 -21.302 -14.593 1.00 51.53 90 GLU A CA 1
ATOM 713 C C . GLU A 1 90 ? -6.186 -19.973 -14.093 1.00 51.53 90 GLU A C 1
ATOM 715 O O . GLU A 1 90 ? -7.329 -19.655 -14.421 1.00 51.53 90 GLU A O 1
ATOM 720 N N . ASP A 1 91 ? -5.399 -19.168 -13.372 1.00 50.59 91 ASP A N 1
ATOM 721 C CA . ASP A 1 91 ? -5.789 -17.835 -12.901 1.00 50.59 91 ASP A CA 1
ATOM 722 C C . ASP A 1 91 ? -5.534 -16.730 -13.955 1.00 50.59 91 ASP A C 1
ATOM 724 O O . ASP A 1 91 ? -5.846 -15.556 -13.726 1.00 50.59 91 ASP A O 1
ATOM 728 N N . ASP A 1 92 ? -4.979 -17.072 -15.127 1.00 54.66 92 ASP A N 1
ATOM 729 C CA . ASP A 1 92 ? -4.586 -16.114 -16.162 1.00 54.66 92 ASP A CA 1
ATOM 730 C C . ASP A 1 92 ? -5.693 -15.823 -17.195 1.00 54.66 92 ASP A C 1
ATOM 732 O O . ASP A 1 92 ? -5.624 -16.189 -18.372 1.00 54.66 92 ASP A O 1
ATOM 736 N N . LEU A 1 93 ? -6.750 -15.140 -16.755 1.00 56.94 93 LEU A N 1
ATOM 737 C CA . LEU A 1 93 ? -7.894 -14.801 -17.605 1.00 56.94 93 LEU A CA 1
ATOM 738 C C . LEU A 1 93 ? -7.661 -13.529 -18.453 1.00 56.94 93 LEU A C 1
ATOM 740 O O . LEU A 1 93 ? -6.917 -12.612 -18.096 1.00 56.94 93 LEU A O 1
ATOM 744 N N . VAL A 1 94 ? -8.337 -13.464 -19.609 1.00 54.72 94 VAL A N 1
ATOM 745 C CA . VAL A 1 94 ? -8.314 -12.329 -20.565 1.00 54.72 94 VAL A CA 1
ATOM 746 C C . VAL A 1 94 ? -8.929 -11.051 -19.967 1.00 54.72 94 VAL A C 1
ATOM 748 O O . VAL A 1 94 ? -8.543 -9.942 -20.340 1.00 54.72 94 VAL A O 1
ATOM 751 N N . ALA A 1 95 ? -9.844 -11.204 -19.006 1.00 53.69 95 ALA A N 1
ATOM 752 C CA . ALA A 1 95 ? -10.405 -10.119 -18.209 1.00 53.69 95 ALA A CA 1
ATOM 753 C C . ALA A 1 95 ? -9.970 -10.286 -16.751 1.00 53.69 95 ALA A C 1
ATOM 755 O O . ALA A 1 95 ? -10.101 -11.374 -16.188 1.00 53.69 95 ALA A O 1
ATOM 756 N N . ASN A 1 96 ? -9.466 -9.210 -16.151 1.00 66.31 96 ASN A N 1
ATOM 757 C 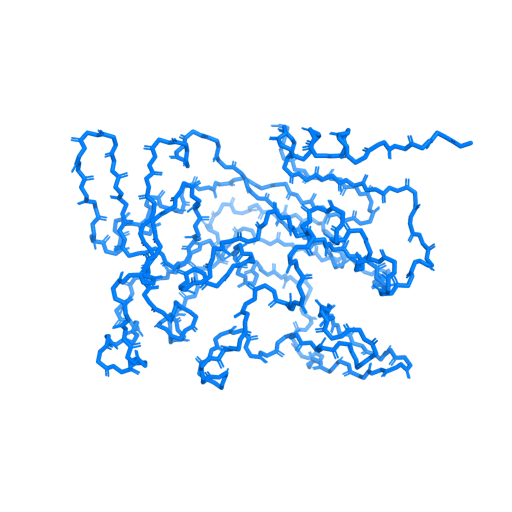CA . ASN A 1 96 ? -9.007 -9.201 -14.767 1.00 66.31 96 ASN A CA 1
ATOM 758 C C . ASN A 1 96 ? -9.745 -8.113 -13.974 1.00 66.31 96 ASN A C 1
ATOM 760 O O . ASN A 1 96 ? -10.191 -7.109 -14.534 1.00 66.31 96 ASN A O 1
ATOM 764 N N . ARG A 1 97 ? -9.873 -8.307 -12.664 1.00 64.62 97 ARG A N 1
ATOM 765 C CA . ARG A 1 97 ? -10.436 -7.313 -11.739 1.00 64.62 97 ARG A CA 1
ATOM 766 C C . ARG A 1 97 ? -9.343 -6.797 -10.817 1.00 64.62 97 ARG A C 1
ATOM 768 O O . ARG A 1 97 ? -8.294 -7.426 -10.673 1.00 64.62 97 ARG A O 1
ATOM 775 N N . PHE A 1 98 ? -9.577 -5.668 -10.156 1.00 71.81 98 PHE A N 1
ATOM 776 C CA . PHE A 1 98 ? -8.655 -5.214 -9.118 1.00 71.81 98 PHE A CA 1
ATOM 777 C C . PHE A 1 98 ? -8.547 -6.283 -8.025 1.00 71.81 98 PHE A C 1
ATOM 779 O O . PHE A 1 98 ? -9.548 -6.672 -7.430 1.00 71.81 98 PHE A O 1
ATOM 786 N N . PHE A 1 99 ? -7.327 -6.762 -7.765 1.00 68.50 99 PHE A N 1
ATOM 787 C CA . PHE A 1 99 ? -7.094 -7.799 -6.760 1.00 68.50 99 PHE A CA 1
ATOM 788 C C . PHE A 1 99 ? -7.517 -7.320 -5.367 1.00 68.50 99 PHE A C 1
ATOM 790 O O . PHE A 1 99 ? -8.377 -7.920 -4.730 1.00 68.50 99 PHE A O 1
ATOM 797 N N . ARG A 1 100 ? -6.914 -6.215 -4.911 1.00 74.38 100 ARG A N 1
ATOM 798 C CA . ARG A 1 100 ? -7.299 -5.477 -3.705 1.00 74.38 100 ARG A CA 1
ATOM 799 C C . ARG A 1 100 ? -6.568 -4.144 -3.656 1.00 74.38 100 ARG A C 1
ATOM 801 O O . ARG A 1 100 ? -5.345 -4.103 -3.801 1.00 74.38 100 ARG A O 1
ATOM 808 N N . TRP A 1 101 ? -7.287 -3.077 -3.342 1.00 79.56 101 TRP A N 1
ATOM 809 C CA . TRP A 1 101 ? -6.670 -1.788 -3.050 1.00 79.56 101 TRP A CA 1
ATOM 810 C C . TRP A 1 101 ? -6.015 -1.814 -1.669 1.00 79.56 101 TRP A C 1
ATOM 812 O O . TRP A 1 101 ? -6.585 -2.333 -0.711 1.00 79.56 101 TRP A O 1
ATOM 822 N N . ARG A 1 102 ? -4.799 -1.280 -1.535 1.00 80.69 102 ARG A N 1
ATOM 823 C CA . ARG A 1 102 ? -4.111 -1.205 -0.239 1.00 80.69 102 ARG A CA 1
ATOM 824 C C . ARG A 1 102 ? -3.043 -0.124 -0.226 1.00 80.69 102 ARG A C 1
ATOM 826 O O . ARG A 1 102 ? -2.568 0.305 -1.272 1.00 80.69 102 ARG A O 1
ATOM 833 N N . ILE A 1 103 ? -2.607 0.216 0.980 1.00 83.06 103 ILE A N 1
ATOM 834 C CA . ILE A 1 103 ? -1.333 0.895 1.224 1.00 83.06 103 ILE A CA 1
ATOM 835 C C . ILE A 1 103 ? -0.381 -0.130 1.841 1.00 83.06 103 ILE A C 1
ATOM 837 O O . ILE A 1 103 ? -0.796 -0.987 2.627 1.00 83.06 103 ILE A O 1
ATOM 841 N N . ASP A 1 104 ? 0.897 -0.069 1.477 1.00 79.88 104 ASP A N 1
ATOM 842 C CA . ASP A 1 104 ? 1.921 -0.910 2.086 1.00 79.88 104 ASP A CA 1
ATOM 843 C C . ASP A 1 104 ? 2.251 -0.399 3.489 1.00 79.88 104 ASP A C 1
ATOM 845 O O . ASP A 1 104 ? 3.105 0.456 3.656 1.00 79.88 104 ASP A O 1
ATOM 849 N N . ALA A 1 105 ? 1.561 -0.901 4.512 1.00 81.31 105 ALA A N 1
ATOM 850 C CA . ALA A 1 105 ? 1.812 -0.557 5.910 1.00 81.31 105 ALA A CA 1
ATOM 851 C C . ALA A 1 105 ? 1.422 -1.722 6.828 1.00 81.31 105 ALA A C 1
ATOM 853 O O . ALA A 1 105 ? 0.624 -2.567 6.442 1.00 81.31 105 ALA A O 1
ATOM 854 N N . ALA A 1 106 ? 1.969 -1.783 8.045 1.00 80.19 106 ALA A N 1
ATOM 855 C CA . ALA A 1 106 ? 1.495 -2.743 9.048 1.00 80.19 106 ALA A CA 1
ATOM 856 C C . ALA A 1 106 ? 0.155 -2.306 9.664 1.00 80.19 106 ALA A C 1
ATOM 858 O O . ALA A 1 106 ? -0.679 -3.152 9.973 1.00 80.19 106 ALA A O 1
ATOM 859 N N . LEU A 1 107 ? -0.027 -0.985 9.826 1.00 85.69 107 LEU A N 1
ATOM 860 C CA . LEU A 1 107 ? -1.193 -0.319 10.435 1.00 85.69 107 LEU A CA 1
ATOM 861 C C . LEU A 1 107 ? -1.469 -0.705 11.901 1.00 85.69 107 LEU A C 1
ATOM 863 O O . LEU A 1 107 ? -2.441 -0.243 12.487 1.00 85.69 107 LEU A O 1
ATOM 867 N N . TYR A 1 108 ? -0.575 -1.488 12.500 1.00 86.19 108 TYR A N 1
ATOM 868 C CA . TYR A 1 108 ? -0.536 -1.848 13.910 1.00 86.19 108 TYR A CA 1
ATOM 869 C C . TYR A 1 108 ? 0.932 -1.940 14.347 1.00 86.19 108 TYR A C 1
ATOM 871 O O . TYR A 1 108 ? 1.751 -2.491 13.603 1.00 86.19 108 TYR A O 1
ATOM 879 N N . ALA A 1 109 ? 1.259 -1.374 15.514 1.00 84.56 109 ALA A N 1
ATOM 880 C CA . ALA A 1 109 ? 2.601 -1.215 16.100 1.00 84.56 109 ALA A CA 1
ATOM 881 C C . ALA A 1 109 ? 3.588 -0.355 15.280 1.00 84.56 109 ALA A C 1
ATOM 883 O O . ALA A 1 109 ? 4.172 0.600 15.797 1.00 84.56 109 ALA A O 1
ATOM 884 N N . LEU A 1 110 ? 3.718 -0.608 13.977 1.00 83.12 110 LEU A N 1
ATOM 885 C CA . LEU A 1 110 ? 4.579 0.139 13.064 1.00 83.12 110 LEU A CA 1
ATOM 886 C C . LEU A 1 110 ? 3.814 1.258 12.356 1.00 83.12 110 LEU A C 1
ATOM 888 O O . LEU A 1 110 ? 2.692 1.074 11.875 1.00 83.12 110 LEU A O 1
ATOM 892 N N . ASN A 1 111 ? 4.462 2.415 12.245 1.00 82.50 111 ASN A N 1
ATOM 893 C CA . ASN A 1 111 ? 3.964 3.505 11.416 1.00 82.50 111 ASN A CA 1
ATOM 894 C C . ASN A 1 111 ? 4.051 3.131 9.925 1.00 82.50 111 ASN A C 1
ATOM 896 O O . ASN A 1 111 ? 4.958 2.388 9.535 1.00 82.50 111 ASN A O 1
ATOM 900 N N . PRO A 1 112 ? 3.150 3.657 9.077 1.00 83.12 112 PRO A N 1
ATOM 901 C CA . PRO A 1 112 ? 3.270 3.523 7.629 1.00 83.12 112 PRO A CA 1
ATOM 902 C C . PRO A 1 112 ? 4.638 4.008 7.118 1.00 83.12 112 PRO A C 1
ATOM 904 O O . PRO A 1 112 ? 5.187 4.976 7.658 1.00 83.12 112 PRO A O 1
ATOM 907 N N . PRO A 1 113 ? 5.203 3.365 6.081 1.00 84.56 113 PRO A N 1
ATOM 908 C CA . PRO A 1 113 ? 6.466 3.790 5.499 1.00 84.56 113 PRO A CA 1
ATOM 909 C C . PRO A 1 113 ? 6.331 5.170 4.850 1.00 84.56 113 PRO A C 1
ATOM 911 O O . PRO A 1 113 ? 5.281 5.539 4.326 1.00 84.56 113 PRO A O 1
ATOM 914 N N . LYS A 1 114 ? 7.437 5.921 4.840 1.00 86.50 114 LYS A N 1
ATOM 915 C CA . LYS A 1 114 ? 7.508 7.249 4.205 1.00 86.50 114 LYS A CA 1
ATOM 916 C C . LYS A 1 114 ? 7.344 7.180 2.684 1.00 86.50 114 LYS A C 1
ATOM 918 O O . LYS A 1 114 ? 6.817 8.107 2.080 1.00 86.50 114 LYS A O 1
ATOM 923 N N . VAL A 1 115 ? 7.848 6.110 2.068 1.00 91.00 115 VAL A N 1
ATOM 924 C CA . VAL A 1 115 ? 7.825 5.884 0.620 1.00 91.00 115 VAL A CA 1
ATOM 925 C C . VAL A 1 115 ? 7.806 4.385 0.331 1.00 91.00 115 VAL A C 1
ATOM 927 O O . VAL A 1 115 ? 8.391 3.601 1.078 1.00 91.00 115 VAL A O 1
ATOM 930 N N . THR A 1 116 ? 7.179 4.008 -0.781 1.00 91.00 116 THR A N 1
ATOM 931 C CA . THR A 1 116 ? 7.290 2.670 -1.373 1.00 91.00 116 THR A CA 1
ATOM 932 C C . THR A 1 116 ? 8.057 2.787 -2.682 1.00 91.00 116 THR A C 1
ATOM 934 O O . THR A 1 116 ? 7.726 3.626 -3.519 1.00 91.00 116 THR A O 1
ATOM 937 N N . LEU A 1 117 ? 9.091 1.963 -2.859 1.00 91.69 117 LEU A N 1
ATOM 938 C CA . LEU A 1 117 ? 9.868 1.900 -4.096 1.00 91.69 117 LEU A CA 1
ATOM 939 C C . LEU A 1 117 ? 9.554 0.597 -4.826 1.00 91.69 117 LEU A C 1
ATOM 941 O O . LEU A 1 117 ? 9.824 -0.482 -4.301 1.00 91.69 117 LEU A O 1
ATOM 945 N N . LEU A 1 118 ? 9.038 0.714 -6.048 1.00 90.31 118 LEU A N 1
ATOM 946 C CA . LEU A 1 118 ? 8.831 -0.404 -6.964 1.00 90.31 118 LEU A CA 1
ATOM 947 C C . LEU A 1 118 ? 9.878 -0.336 -8.076 1.00 90.31 118 LEU A C 1
ATOM 949 O O . LEU A 1 118 ? 10.054 0.707 -8.706 1.00 90.31 118 LEU A O 1
ATOM 953 N N . MET A 1 119 ? 10.569 -1.449 -8.313 1.00 89.31 119 MET A N 1
ATOM 954 C CA . MET A 1 119 ? 11.527 -1.595 -9.405 1.00 89.31 119 MET A CA 1
ATOM 955 C C . MET A 1 119 ? 11.047 -2.707 -10.333 1.00 89.31 119 MET A C 1
ATOM 957 O O . MET A 1 119 ? 10.838 -3.838 -9.900 1.00 89.31 119 MET A O 1
ATOM 961 N N . ALA A 1 120 ? 10.871 -2.385 -11.613 1.00 86.62 120 ALA A N 1
ATOM 962 C CA . ALA A 1 120 ? 10.507 -3.371 -12.618 1.00 86.62 120 ALA A CA 1
ATOM 963 C C . ALA A 1 120 ? 11.744 -4.197 -13.005 1.00 86.62 120 ALA A C 1
ATOM 965 O O . ALA A 1 120 ? 12.615 -3.701 -13.717 1.00 86.62 120 ALA A O 1
ATOM 966 N N . GLY A 1 121 ? 11.824 -5.442 -12.523 1.00 82.31 121 GLY A N 1
ATOM 967 C CA . GLY A 1 121 ? 12.889 -6.381 -12.899 1.00 82.31 121 GLY A CA 1
ATOM 968 C C . GLY A 1 121 ? 12.672 -6.969 -14.295 1.00 82.31 121 GLY A C 1
ATOM 969 O O . GLY A 1 121 ? 13.511 -6.823 -15.179 1.00 82.31 121 GLY A O 1
ATOM 970 N N . LYS A 1 122 ? 11.503 -7.582 -14.513 1.00 81.50 122 LYS A N 1
ATOM 971 C CA . LYS A 1 122 ? 11.066 -8.115 -15.808 1.00 81.50 122 LYS A CA 1
ATOM 972 C C . LYS A 1 122 ? 9.598 -7.768 -16.015 1.00 81.50 122 LYS A C 1
ATOM 974 O O . LYS A 1 122 ? 8.755 -8.154 -15.213 1.00 81.50 122 LYS A O 1
ATOM 979 N N . VAL A 1 123 ? 9.303 -7.025 -17.078 1.00 80.62 123 VAL A N 1
ATOM 980 C CA . VAL A 1 123 ? 7.925 -6.714 -17.478 1.00 80.62 123 VAL A CA 1
ATOM 981 C C . VAL A 1 123 ? 7.535 -7.701 -18.577 1.00 80.62 123 VAL A C 1
ATOM 983 O O . VAL A 1 123 ? 8.256 -7.772 -19.576 1.00 80.62 123 VAL A O 1
ATOM 986 N N . PRO A 1 124 ? 6.456 -8.486 -18.414 1.00 76.88 124 PRO A N 1
ATOM 987 C CA . PRO A 1 124 ? 5.982 -9.365 -19.473 1.00 76.88 124 PRO A CA 1
ATOM 988 C C . PRO A 1 124 ? 5.669 -8.564 -20.741 1.00 76.88 124 PRO A C 1
ATOM 990 O O . PRO A 1 124 ? 5.010 -7.527 -20.684 1.00 76.88 124 PRO A O 1
ATOM 993 N N . ALA A 1 125 ? 6.154 -9.046 -21.882 1.00 75.69 125 ALA A N 1
ATOM 994 C CA . ALA A 1 125 ? 5.849 -8.476 -23.187 1.00 75.69 125 ALA A CA 1
ATOM 995 C C . ALA A 1 125 ? 4.731 -9.275 -23.869 1.00 75.69 125 ALA A C 1
ATOM 997 O O . ALA A 1 125 ? 4.537 -10.457 -23.582 1.00 75.69 125 ALA A O 1
ATOM 998 N N . GLY A 1 126 ? 4.033 -8.642 -24.811 1.00 79.44 126 GLY A N 1
ATOM 999 C CA . GLY A 1 126 ? 3.024 -9.300 -25.635 1.00 79.44 126 GLY A CA 1
ATOM 1000 C C . GLY A 1 126 ? 1.614 -8.834 -25.306 1.00 79.44 126 GLY A C 1
ATOM 1001 O O . GLY A 1 126 ? 1.267 -7.691 -25.597 1.00 79.44 126 GLY A O 1
ATOM 1002 N N . ARG A 1 127 ? 0.784 -9.739 -24.773 1.00 80.00 127 ARG A N 1
ATOM 1003 C CA . ARG A 1 127 ? -0.659 -9.502 -24.632 1.00 80.00 127 ARG A CA 1
ATOM 1004 C C . ARG A 1 127 ? -0.982 -8.367 -23.657 1.00 80.00 127 ARG A C 1
ATOM 1006 O O . ARG A 1 127 ? -0.272 -8.140 -22.678 1.00 80.00 127 ARG A O 1
ATOM 1013 N N . ARG A 1 128 ? -2.101 -7.706 -23.926 1.00 84.31 128 ARG A N 1
ATOM 1014 C CA . ARG A 1 128 ? -2.751 -6.742 -23.036 1.00 84.31 128 ARG A CA 1
ATOM 1015 C C . ARG A 1 128 ? -3.901 -7.434 -22.298 1.00 84.31 128 ARG A C 1
ATOM 1017 O O . ARG A 1 128 ? -4.312 -8.527 -22.692 1.00 84.31 128 ARG A O 1
ATOM 1024 N N . GLN A 1 129 ? -4.373 -6.834 -21.213 1.00 81.19 129 GLN A N 1
ATOM 1025 C CA . GLN A 1 129 ? -5.512 -7.316 -20.432 1.00 81.19 129 GLN A CA 1
ATOM 1026 C C . GLN A 1 129 ? -6.559 -6.219 -20.301 1.00 81.19 129 GLN A C 1
ATOM 1028 O O . GLN A 1 129 ? -6.226 -5.045 -20.155 1.00 81.19 129 GLN A O 1
ATOM 1033 N N . THR A 1 130 ? -7.827 -6.619 -20.282 1.00 81.19 130 THR A N 1
ATOM 1034 C CA . THR A 1 130 ? -8.929 -5.704 -19.989 1.00 81.19 130 THR A CA 1
ATOM 1035 C C . THR A 1 130 ? -9.231 -5.735 -18.494 1.00 81.19 130 THR A C 1
ATOM 1037 O O . THR A 1 130 ? -9.600 -6.777 -17.948 1.00 81.19 130 THR A O 1
ATOM 1040 N N . VAL A 1 131 ? -9.080 -4.591 -17.827 1.00 77.56 131 VAL A N 1
ATOM 1041 C CA . VAL A 1 131 ? -9.526 -4.370 -16.448 1.00 77.56 131 VAL A CA 1
ATOM 1042 C C . VAL A 1 131 ? -10.934 -3.802 -16.469 1.00 77.56 131 VAL A C 1
ATOM 1044 O O . VAL A 1 131 ? -11.188 -2.801 -17.137 1.00 77.56 131 VAL A O 1
ATOM 1047 N N . ARG A 1 132 ? -11.843 -4.423 -15.720 1.00 73.75 132 ARG A N 1
ATOM 1048 C CA . ARG A 1 132 ? -13.236 -3.979 -15.602 1.00 73.75 132 ARG A CA 1
ATOM 1049 C C . ARG A 1 132 ? -13.490 -3.325 -14.253 1.00 73.75 132 ARG A C 1
ATOM 1051 O O . ARG A 1 132 ? -13.094 -3.852 -13.213 1.00 73.75 132 ARG A O 1
ATOM 1058 N N . TYR A 1 133 ? -14.185 -2.191 -14.262 1.00 69.00 133 TYR A N 1
ATOM 1059 C CA . TYR A 1 133 ? -14.778 -1.640 -13.048 1.00 69.00 133 TYR A CA 1
ATOM 1060 C C . TYR A 1 133 ? -16.099 -2.367 -12.790 1.00 69.00 133 TYR A C 1
ATOM 1062 O O . TYR A 1 133 ? -17.161 -1.947 -13.253 1.00 69.00 133 TYR A O 1
ATOM 1070 N N . ASP A 1 134 ? -16.039 -3.460 -12.032 1.00 63.31 134 ASP A N 1
ATOM 1071 C CA . ASP A 1 134 ? -17.179 -4.349 -11.754 1.00 63.31 134 ASP A CA 1
ATOM 1072 C C . ASP A 1 134 ? -18.219 -3.749 -10.773 1.00 63.31 134 ASP A C 1
ATOM 1074 O O . ASP A 1 134 ? -18.902 -4.466 -10.041 1.00 63.31 134 ASP A O 1
ATOM 1078 N N . ALA A 1 135 ? -18.373 -2.422 -10.762 1.00 62.09 135 ALA A N 1
ATOM 1079 C CA . ALA A 1 135 ? -19.374 -1.677 -9.992 1.00 62.09 135 ALA A CA 1
ATOM 1080 C C . ALA A 1 135 ? -20.657 -1.382 -10.804 1.00 62.09 135 ALA A C 1
ATOM 1082 O O . ALA A 1 135 ? -21.434 -0.497 -10.451 1.00 62.09 135 ALA A O 1
ATOM 1083 N N . GLY A 1 136 ? -20.860 -2.076 -11.931 1.00 59.41 136 GLY A N 1
ATOM 1084 C CA . GLY A 1 136 ? -22.017 -1.883 -12.817 1.00 59.41 136 GLY A CA 1
ATOM 1085 C C . GLY A 1 136 ? -21.932 -0.657 -13.734 1.00 59.41 136 GLY A C 1
ATOM 1086 O O . GLY A 1 136 ? -22.899 -0.345 -14.421 1.00 59.41 136 GLY A O 1
ATOM 1087 N N . SER A 1 137 ? -20.787 0.032 -13.775 1.00 67.69 137 SER A N 1
ATOM 1088 C CA . SER A 1 137 ? -20.578 1.206 -14.633 1.00 67.69 137 SER A CA 1
ATOM 1089 C C . SER A 1 137 ? -20.323 0.857 -16.103 1.00 67.69 137 SER A C 1
ATOM 1091 O O . SER A 1 137 ? -20.466 1.716 -16.969 1.00 67.69 137 SER A O 1
ATOM 1093 N N . GLY A 1 138 ? -19.922 -0.388 -16.386 1.00 68.31 138 GLY A N 1
ATOM 1094 C CA . GLY A 1 138 ? -19.522 -0.831 -17.724 1.00 68.31 138 GLY A CA 1
ATOM 1095 C C . GLY A 1 138 ? -18.180 -0.260 -18.195 1.00 68.31 138 GLY A C 1
ATOM 1096 O O . GLY A 1 138 ? -17.829 -0.432 -19.358 1.00 68.31 138 GLY A O 1
ATOM 1097 N N . HIS A 1 139 ? -17.427 0.423 -17.324 1.00 72.00 139 HIS A N 1
ATOM 1098 C CA . HIS A 1 139 ? -16.118 0.959 -17.682 1.00 72.00 139 HIS A CA 1
ATOM 1099 C C . HIS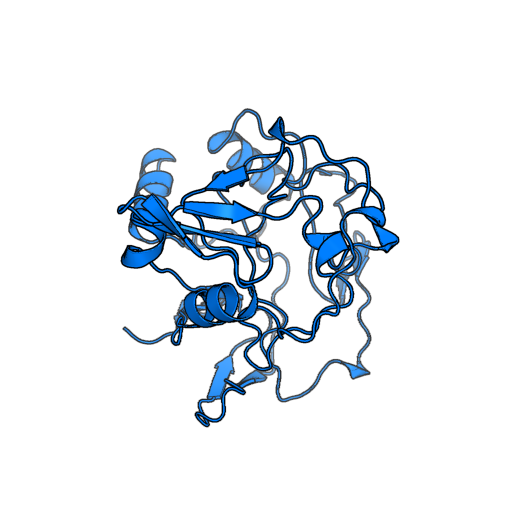 A 1 139 ? -15.067 -0.151 -17.770 1.00 72.00 139 HIS A C 1
ATOM 1101 O O . HIS A 1 139 ? -14.877 -0.929 -16.832 1.00 72.00 139 HIS A O 1
ATOM 1107 N N . GLU A 1 140 ? -14.335 -0.155 -18.880 1.00 77.06 140 GLU A N 1
ATOM 1108 C CA . GLU A 1 140 ? -13.228 -1.065 -19.149 1.00 77.06 140 GLU A CA 1
ATOM 1109 C C . GLU A 1 140 ? -11.958 -0.268 -19.472 1.00 77.06 140 GLU A C 1
ATOM 1111 O O . GLU A 1 140 ? -12.019 0.812 -20.064 1.00 77.06 140 GLU A O 1
ATOM 1116 N N . LEU A 1 141 ? -10.802 -0.801 -19.084 1.00 77.94 141 LEU A N 1
ATOM 1117 C CA . LEU A 1 141 ? -9.486 -0.248 -19.389 1.00 77.94 141 LEU A CA 1
ATOM 1118 C C . LEU A 1 141 ? -8.601 -1.328 -19.996 1.00 77.94 141 LEU A C 1
ATOM 1120 O O . LEU A 1 141 ? -8.422 -2.392 -19.411 1.00 77.94 141 LEU A O 1
ATOM 1124 N N . ASP A 1 142 ? -8.005 -1.031 -21.143 1.00 84.25 142 ASP A N 1
ATOM 1125 C CA . ASP A 1 142 ? -7.019 -1.896 -21.782 1.00 84.25 142 ASP A CA 1
ATOM 1126 C C . ASP A 1 142 ? -5.609 -1.566 -21.266 1.00 84.25 142 ASP A C 1
ATOM 1128 O O . ASP A 1 142 ? -5.096 -0.464 -21.478 1.00 84.25 142 ASP A O 1
ATOM 1132 N N . VAL A 1 143 ? -4.974 -2.509 -20.568 1.00 84.12 143 VAL A N 1
ATOM 1133 C CA . VAL A 1 143 ? -3.719 -2.289 -19.834 1.00 84.12 143 VAL A CA 1
ATOM 1134 C C . VAL A 1 143 ? -2.647 -3.319 -20.178 1.00 84.12 143 VAL A C 1
ATOM 1136 O O . VAL A 1 143 ? -2.925 -4.465 -20.528 1.00 84.12 143 VAL A O 1
ATOM 1139 N N . LEU A 1 144 ? -1.382 -2.922 -20.027 1.00 84.81 144 LEU A N 1
ATOM 1140 C CA . LEU A 1 144 ? -0.258 -3.854 -20.085 1.00 84.81 144 LEU A CA 1
ATOM 1141 C C . LEU A 1 144 ? -0.212 -4.757 -18.850 1.00 84.81 144 LEU A C 1
ATOM 1143 O O . LEU A 1 144 ? -0.598 -4.357 -17.746 1.00 84.81 144 LEU A O 1
ATOM 1147 N N . LEU A 1 145 ? 0.377 -5.940 -19.012 1.00 82.12 145 LEU A N 1
ATOM 1148 C CA . LEU A 1 145 ? 0.744 -6.791 -17.885 1.00 82.12 145 LEU A CA 1
ATOM 1149 C C . LEU A 1 145 ? 1.697 -6.054 -16.931 1.00 82.12 145 LEU A C 1
ATOM 1151 O O . LEU A 1 145 ? 2.620 -5.357 -17.354 1.00 82.12 145 LEU A O 1
ATOM 1155 N N . GLY A 1 146 ? 1.463 -6.210 -15.627 1.00 79.19 146 GLY A N 1
ATOM 1156 C CA . GLY A 1 146 ? 2.234 -5.525 -14.584 1.00 79.19 146 GLY A CA 1
ATOM 1157 C C . GLY A 1 146 ? 1.853 -4.056 -14.359 1.00 79.19 146 GLY A C 1
ATOM 1158 O O . GLY A 1 146 ? 2.561 -3.350 -13.641 1.00 79.19 146 GLY A O 1
ATOM 1159 N N . THR A 1 147 ? 0.749 -3.578 -14.943 1.00 84.69 147 THR A N 1
ATOM 1160 C CA . THR A 1 147 ? 0.216 -2.239 -14.647 1.00 84.69 147 THR A CA 1
ATOM 1161 C C . THR A 1 147 ? -0.264 -2.162 -13.195 1.00 84.69 147 THR A C 1
ATOM 1163 O O . THR A 1 147 ? -0.975 -3.043 -12.719 1.00 84.69 147 THR A O 1
ATOM 1166 N N . THR A 1 148 ? 0.107 -1.091 -12.489 1.00 86.75 148 THR A N 1
ATOM 1167 C CA . THR A 1 148 ? -0.326 -0.823 -11.108 1.00 86.75 148 THR A CA 1
ATOM 1168 C C . THR A 1 148 ? -1.292 0.358 -11.071 1.00 86.75 148 THR A C 1
ATOM 1170 O O . THR A 1 148 ? -1.046 1.380 -11.709 1.00 86.75 148 THR A O 1
ATOM 1173 N N . ALA A 1 149 ? -2.380 0.223 -10.315 1.00 84.94 149 ALA A N 1
ATOM 1174 C CA . ALA A 1 149 ? -3.394 1.256 -10.132 1.00 84.94 149 ALA A CA 1
ATOM 1175 C C . ALA A 1 149 ? -3.123 2.110 -8.886 1.00 84.94 149 ALA A C 1
ATOM 1177 O O . ALA A 1 149 ? -2.714 1.590 -7.848 1.00 84.94 149 ALA A O 1
ATOM 1178 N N . PHE A 1 150 ? -3.393 3.411 -8.974 1.00 85.81 150 PHE A N 1
ATOM 1179 C CA . PHE A 1 150 ? -3.192 4.395 -7.915 1.00 85.81 150 PHE A CA 1
ATOM 1180 C C . PHE A 1 150 ? -4.403 5.313 -7.783 1.00 85.81 150 PHE A C 1
ATOM 1182 O O . PHE A 1 150 ? -4.952 5.799 -8.769 1.00 85.81 150 PHE A O 1
ATOM 1189 N N . VAL A 1 151 ? -4.776 5.616 -6.545 1.00 81.56 151 VAL A N 1
ATOM 1190 C CA . VAL A 1 151 ? -5.850 6.555 -6.222 1.00 81.56 151 VAL A CA 1
ATOM 1191 C C . VAL A 1 151 ? -5.375 7.499 -5.128 1.00 81.56 151 VAL A C 1
ATOM 1193 O O . VAL A 1 151 ? -4.588 7.110 -4.263 1.00 81.56 151 VAL A O 1
ATOM 1196 N N . SER A 1 152 ? -5.812 8.754 -5.177 1.00 79.25 152 SER A N 1
ATOM 1197 C CA . SER A 1 152 ? -5.473 9.748 -4.161 1.00 79.25 152 SER A CA 1
ATOM 1198 C C . SER A 1 152 ? -6.679 10.609 -3.831 1.00 79.25 152 SER A C 1
ATOM 1200 O O . SER A 1 152 ? -7.303 11.149 -4.740 1.00 79.25 152 SER A O 1
ATOM 1202 N N . ASP A 1 153 ? -6.929 10.820 -2.543 1.00 76.25 153 ASP A N 1
ATOM 1203 C CA . ASP A 1 153 ? -7.847 11.848 -2.066 1.00 76.25 153 ASP A CA 1
ATOM 1204 C C . ASP A 1 153 ? -7.133 12.767 -1.078 1.00 76.25 153 ASP A C 1
ATOM 1206 O O . ASP A 1 153 ? -6.707 12.363 0.003 1.00 76.25 153 ASP A O 1
ATOM 1210 N N . LYS A 1 154 ? -6.986 14.031 -1.478 1.00 72.88 154 LYS A N 1
ATOM 1211 C CA . LYS A 1 154 ? -6.378 15.075 -0.652 1.00 72.88 154 LYS A CA 1
ATOM 1212 C C . LYS A 1 154 ? -7.393 15.736 0.281 1.00 72.88 154 LYS A C 1
ATOM 1214 O O . LYS A 1 154 ? -6.974 16.314 1.274 1.00 72.88 154 LYS A O 1
ATOM 1219 N N . GLY A 1 155 ? -8.684 15.718 -0.032 1.00 80.81 155 GLY A N 1
ATOM 1220 C CA . GLY A 1 155 ? -9.712 16.426 0.727 1.00 80.81 155 GLY A CA 1
ATOM 1221 C C . GLY A 1 155 ? -10.081 15.682 2.002 1.00 80.81 155 GLY A C 1
ATOM 1222 O O . GLY A 1 155 ? -9.839 16.173 3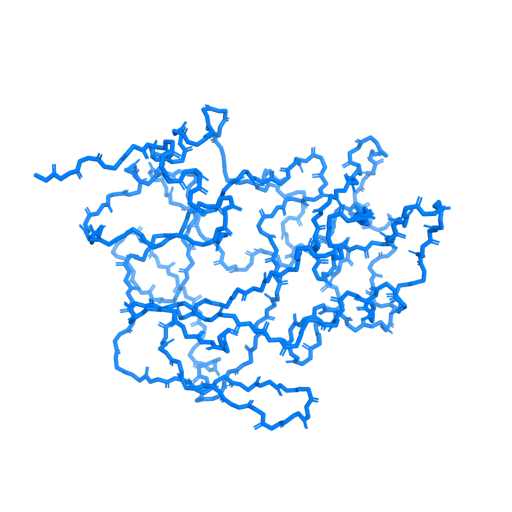.109 1.00 80.81 155 GLY A O 1
ATOM 1223 N N . PHE A 1 156 ? -10.631 14.478 1.850 1.00 83.38 156 PHE A N 1
ATOM 1224 C CA . PHE A 1 156 ? -11.137 13.709 2.985 1.00 83.38 156 PHE A CA 1
ATOM 1225 C C . PHE A 1 156 ? -10.004 13.266 3.918 1.00 83.38 156 PHE A C 1
ATOM 1227 O O . PHE A 1 156 ? -10.071 13.490 5.128 1.00 83.38 156 PHE A O 1
ATOM 1234 N N . ALA A 1 157 ? -8.909 12.741 3.354 1.00 81.50 157 ALA A N 1
ATOM 1235 C CA . ALA A 1 157 ? -7.774 12.228 4.124 1.00 81.50 157 ALA A CA 1
ATOM 1236 C C . ALA A 1 157 ? -7.075 13.296 4.984 1.00 81.50 157 ALA A C 1
ATOM 1238 O O . ALA A 1 157 ? -6.474 12.971 6.002 1.00 81.50 157 ALA A O 1
ATOM 1239 N N . ARG A 1 158 ? -7.120 14.576 4.581 1.00 84.19 158 ARG A N 1
ATOM 1240 C CA . ARG A 1 158 ? -6.454 15.670 5.313 1.00 84.19 158 ARG A CA 1
ATOM 1241 C C . ARG A 1 158 ? -7.252 16.182 6.502 1.00 84.19 158 ARG A C 1
ATOM 1243 O O . ARG A 1 158 ? -6.672 16.825 7.373 1.00 84.19 158 ARG A O 1
ATOM 1250 N N . THR A 1 159 ? -8.561 15.956 6.514 1.00 87.81 159 THR A N 1
ATOM 1251 C CA . THR A 1 159 ? -9.458 16.498 7.541 1.00 87.81 159 THR A CA 1
ATOM 1252 C C . THR A 1 159 ? -9.922 15.430 8.523 1.00 87.81 159 THR A C 1
ATOM 1254 O O . THR A 1 159 ? -10.237 15.752 9.662 1.00 87.81 159 THR A O 1
ATOM 1257 N N . THR A 1 160 ? -9.908 14.160 8.129 1.00 90.19 160 THR A N 1
ATOM 1258 C CA . THR A 1 160 ? -10.387 13.047 8.955 1.00 90.19 160 THR A CA 1
ATOM 1259 C C . THR A 1 160 ? -9.241 12.157 9.410 1.00 90.19 160 THR A C 1
ATOM 1261 O O . THR A 1 160 ? -8.244 11.999 8.704 1.00 90.19 160 THR A O 1
ATOM 1264 N N . LYS A 1 161 ? -9.368 11.571 10.603 1.00 91.62 161 LYS A N 1
ATOM 1265 C CA . LYS A 1 161 ? -8.407 10.585 11.108 1.00 91.62 161 LYS A CA 1
ATOM 1266 C C . LYS A 1 161 ? -9.021 9.193 11.053 1.00 91.62 161 LYS A C 1
ATOM 1268 O O . LYS A 1 161 ? -10.140 8.986 11.511 1.00 91.62 161 LYS A O 1
ATOM 1273 N N . MET A 1 162 ? -8.256 8.247 10.530 1.00 90.38 162 MET A N 1
ATOM 1274 C CA . MET A 1 162 ? -8.647 6.849 10.405 1.00 90.38 162 MET A CA 1
ATOM 1275 C C . MET A 1 162 ? -8.072 6.056 11.563 1.00 90.38 162 MET A C 1
ATOM 1277 O O . MET A 1 162 ? -6.860 6.090 11.792 1.00 90.38 162 MET A O 1
ATOM 1281 N N . GLU A 1 163 ? -8.939 5.354 12.282 1.00 92.00 163 GLU A N 1
ATOM 1282 C CA . GLU A 1 163 ? -8.552 4.423 13.332 1.00 92.00 163 GLU A CA 1
ATOM 1283 C C . GLU A 1 163 ? -8.538 3.005 12.764 1.00 92.00 163 GLU A C 1
ATOM 1285 O O . GLU A 1 163 ? -9.543 2.519 12.233 1.00 92.00 163 GLU A O 1
ATOM 1290 N N . PHE A 1 164 ? -7.388 2.341 12.858 1.00 91.06 164 PHE A N 1
ATOM 1291 C CA . PHE A 1 164 ? -7.228 0.990 12.330 1.00 91.06 164 PHE A CA 1
ATOM 1292 C C . PHE A 1 164 ? -7.537 -0.067 13.381 1.00 91.06 164 PHE A C 1
ATOM 1294 O O . PHE A 1 164 ? -7.345 0.128 14.581 1.00 91.06 164 PHE A O 1
ATOM 1301 N N . VAL A 1 165 ? -8.010 -1.217 12.920 1.00 89.38 165 VAL A N 1
ATOM 1302 C CA . VAL A 1 165 ? -8.153 -2.396 13.774 1.00 89.38 165 VAL A CA 1
ATOM 1303 C C . VAL A 1 165 ? -6.766 -2.977 14.118 1.00 89.38 165 VAL A C 1
ATOM 1305 O O . VAL A 1 165 ? -5.852 -2.910 13.285 1.00 89.38 165 VAL A O 1
ATOM 1308 N N . PRO A 1 166 ? -6.572 -3.582 15.303 1.00 88.38 166 PRO A N 1
ATOM 1309 C CA . PRO A 1 166 ? -5.380 -4.379 15.573 1.00 88.38 166 PRO A CA 1
ATOM 1310 C C . PRO A 1 166 ? -5.292 -5.600 14.652 1.00 88.38 166 PRO A C 1
ATOM 1312 O O . PRO A 1 166 ? -6.303 -6.159 14.230 1.00 88.38 166 PRO A O 1
ATOM 1315 N N . HIS A 1 167 ? -4.065 -6.033 14.354 1.00 87.44 167 HIS A N 1
ATOM 1316 C CA . HIS A 1 167 ? -3.788 -7.192 13.488 1.00 87.44 167 HIS A CA 1
ATOM 1317 C C . HIS A 1 167 ? -4.626 -7.210 12.188 1.00 87.44 167 HIS A C 1
ATOM 1319 O O . HIS A 1 167 ? -5.239 -8.230 11.856 1.00 87.44 167 HIS A O 1
ATOM 1325 N N . PRO A 1 168 ? -4.661 -6.108 11.414 1.00 88.75 168 PRO A N 1
ATOM 1326 C CA . PRO A 1 168 ? -5.693 -5.870 10.402 1.00 88.75 168 PRO A CA 1
ATOM 1327 C C . PRO A 1 168 ? -5.749 -6.934 9.315 1.00 88.75 168 PRO A C 1
ATOM 1329 O O . PRO A 1 168 ? -6.824 -7.317 8.867 1.00 88.75 168 PRO A O 1
ATOM 1332 N N . TYR A 1 169 ? -4.591 -7.457 8.917 1.00 86.56 169 TYR A N 1
ATOM 1333 C CA . TYR A 1 169 ? -4.474 -8.489 7.888 1.00 86.56 169 TYR A CA 1
ATOM 1334 C C . TYR A 1 169 ? -4.924 -9.884 8.337 1.00 86.56 169 TYR A C 1
ATOM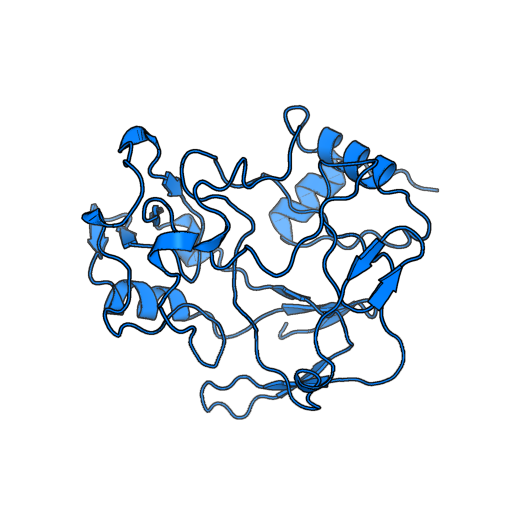 1336 O O . TYR A 1 169 ? -5.158 -10.738 7.485 1.00 86.56 169 TYR A O 1
ATOM 1344 N N . ILE A 1 170 ? -5.044 -10.111 9.644 1.00 88.50 170 ILE A N 1
ATOM 1345 C CA . ILE A 1 170 ? -5.621 -11.330 10.217 1.00 88.50 170 ILE A CA 1
ATOM 1346 C C . ILE A 1 170 ? -7.118 -11.111 10.423 1.00 88.50 170 ILE A C 1
ATOM 1348 O O . ILE A 1 170 ? -7.915 -11.926 9.967 1.00 88.50 170 ILE A O 1
ATOM 1352 N N . TRP A 1 171 ? -7.497 -9.978 11.023 1.00 91.12 171 TRP A N 1
ATOM 1353 C CA . TRP A 1 171 ? -8.888 -9.591 11.275 1.00 91.12 171 TRP A CA 1
ATOM 1354 C C . TRP A 1 171 ? -9.780 -9.699 10.034 1.00 91.12 171 TRP A C 1
ATOM 1356 O O . TRP A 1 171 ? -10.820 -10.350 10.080 1.00 91.12 171 TRP A O 1
ATOM 1366 N N . MET A 1 172 ? -9.338 -9.139 8.904 1.00 88.88 172 MET A N 1
ATOM 1367 C CA . MET A 1 172 ? -10.113 -9.154 7.657 1.00 88.88 172 MET A CA 1
ATOM 1368 C C . MET A 1 172 ? -9.922 -10.420 6.810 1.00 88.88 172 MET A C 1
ATOM 1370 O O . MET A 1 172 ? -10.354 -10.445 5.662 1.00 88.88 172 MET A O 1
ATOM 1374 N N . SER A 1 173 ? -9.232 -11.447 7.317 1.00 87.75 173 SER A N 1
ATOM 1375 C CA . SER A 1 173 ? -8.891 -12.632 6.519 1.00 87.75 173 SER A CA 1
ATOM 1376 C C . SER A 1 173 ? -10.067 -13.436 5.963 1.00 87.75 173 SER A C 1
ATOM 1378 O O . SER A 1 173 ? -9.929 -13.912 4.834 1.00 87.75 173 SER A O 1
ATOM 1380 N N . PRO A 1 174 ? -11.220 -13.552 6.650 1.00 87.56 174 PRO A N 1
ATOM 1381 C CA . PRO A 1 174 ? -12.379 -14.252 6.098 1.00 87.56 174 PRO A CA 1
ATOM 1382 C C . PRO A 1 174 ? -13.279 -13.337 5.251 1.00 87.56 174 PRO A C 1
ATOM 1384 O O . PRO A 1 174 ? -14.170 -13.823 4.556 1.00 87.56 174 PRO A O 1
ATOM 1387 N N . VAL A 1 175 ? -13.061 -12.019 5.304 1.00 87.06 175 VAL A N 1
ATOM 1388 C CA . VAL A 1 175 ? -13.934 -11.024 4.676 1.00 87.06 175 VAL A CA 1
ATOM 1389 C C . VAL A 1 175 ? -13.667 -10.955 3.178 1.00 87.06 175 VAL A C 1
ATOM 1391 O O . VAL A 1 175 ? -12.523 -10.981 2.716 1.00 87.06 175 VAL A O 1
ATOM 1394 N N . ARG A 1 176 ? -14.736 -10.813 2.396 1.00 84.25 176 ARG A N 1
ATOM 1395 C CA . ARG A 1 176 ? -14.655 -10.690 0.938 1.00 84.25 176 ARG A CA 1
ATOM 1396 C C . ARG A 1 176 ? -14.359 -9.249 0.528 1.00 84.25 176 ARG A C 1
ATOM 1398 O O . ARG A 1 176 ? -14.930 -8.305 1.072 1.00 84.25 176 ARG A O 1
ATOM 1405 N N . SER A 1 177 ? -13.490 -9.070 -0.464 1.00 81.25 177 SER A N 1
ATOM 1406 C CA . SER A 1 177 ? -13.330 -7.773 -1.131 1.00 81.25 177 SER A CA 1
ATOM 1407 C C . SER A 1 177 ? -14.533 -7.473 -2.026 1.00 81.25 177 SER A C 1
ATOM 1409 O O . SER A 1 177 ? -15.170 -8.392 -2.548 1.00 81.25 177 SER A O 1
ATOM 1411 N N . ARG A 1 178 ? -14.841 -6.184 -2.212 1.00 78.38 178 ARG A N 1
ATOM 1412 C CA . ARG A 1 178 ? -15.830 -5.744 -3.210 1.00 78.38 178 ARG A CA 1
ATOM 1413 C C . ARG A 1 178 ? -15.368 -6.120 -4.623 1.00 78.38 178 ARG A C 1
ATOM 1415 O O . ARG A 1 178 ? -14.182 -6.354 -4.852 1.00 78.38 178 ARG A O 1
ATOM 1422 N N . SER A 1 179 ? -16.295 -6.168 -5.577 1.00 72.81 179 SER A N 1
ATOM 1423 C CA . SER A 1 179 ? -16.003 -6.528 -6.974 1.00 72.81 179 SER A CA 1
ATOM 1424 C C . SER A 1 179 ? -15.042 -5.551 -7.663 1.00 72.81 179 SER A C 1
ATOM 1426 O O . SER A 1 179 ? -14.209 -5.967 -8.460 1.00 72.81 179 SER A O 1
ATOM 1428 N N . ASP A 1 180 ? -15.096 -4.271 -7.297 1.00 69.94 180 ASP A N 1
ATOM 1429 C CA . ASP A 1 180 ? -14.158 -3.223 -7.722 1.00 69.94 180 ASP A CA 1
ATOM 1430 C C . ASP A 1 180 ? -12.822 -3.230 -6.942 1.00 69.94 180 ASP A C 1
ATOM 1432 O O . ASP A 1 180 ? -11.929 -2.420 -7.203 1.00 69.94 180 ASP A O 1
ATOM 1436 N N . GLY A 1 181 ? -12.680 -4.142 -5.974 1.00 73.19 181 GLY A N 1
ATOM 1437 C CA . GLY A 1 181 ? -11.542 -4.277 -5.069 1.00 73.19 181 GLY A CA 1
ATOM 1438 C C . GLY A 1 181 ? -11.409 -3.158 -4.028 1.00 73.19 181 GLY A C 1
ATOM 1439 O O . GLY A 1 181 ? -10.484 -3.220 -3.203 1.00 73.19 181 GLY A O 1
ATOM 1440 N N . LEU A 1 182 ? -12.244 -2.113 -4.084 1.00 77.12 182 LEU A N 1
ATOM 1441 C CA . LEU A 1 182 ? -12.176 -0.944 -3.210 1.00 77.12 182 LEU A CA 1
ATOM 1442 C C . LEU A 1 182 ? -12.871 -1.275 -1.895 1.00 77.12 182 LEU A C 1
ATOM 1444 O O . LEU A 1 182 ? -14.076 -1.149 -1.746 1.00 77.12 182 LEU A O 1
ATOM 1448 N N . GLY A 1 183 ? -12.094 -1.724 -0.920 1.00 79.94 183 GLY A N 1
ATOM 1449 C CA . GLY A 1 183 ? -12.617 -2.066 0.396 1.00 79.94 183 GLY A CA 1
ATOM 1450 C C . GLY A 1 183 ? -13.254 -3.450 0.445 1.00 79.94 183 GLY A C 1
ATOM 1451 O O . GLY A 1 183 ? -12.913 -4.349 -0.329 1.00 79.94 183 GLY A O 1
ATOM 1452 N N . MET A 1 184 ? -14.111 -3.648 1.441 1.00 85.06 184 MET A N 1
ATOM 1453 C CA . MET A 1 184 ? -14.601 -4.964 1.850 1.00 85.06 184 MET A CA 1
ATOM 1454 C C . MET A 1 184 ? -16.124 -4.967 1.952 1.00 85.06 184 MET A C 1
ATOM 1456 O O . MET A 1 184 ? -16.731 -3.925 2.191 1.00 85.06 184 MET A O 1
ATOM 1460 N N . VAL A 1 185 ? -16.724 -6.141 1.782 1.00 87.06 185 VAL A N 1
ATOM 1461 C CA . VAL A 1 185 ? -18.156 -6.361 2.012 1.00 87.06 185 VAL A CA 1
ATOM 1462 C C . VAL A 1 185 ? -18.429 -6.394 3.519 1.00 87.06 185 VAL A C 1
ATOM 1464 O O . VAL A 1 185 ? -17.677 -7.017 4.262 1.00 87.06 185 VAL A O 1
ATOM 1467 N N . SER A 1 186 ? -19.502 -5.738 3.968 1.00 88.56 186 SER A N 1
ATOM 1468 C CA . SER A 1 186 ? -19.979 -5.790 5.359 1.00 88.56 186 SER A CA 1
ATOM 1469 C C . SER A 1 186 ? -20.972 -6.923 5.569 1.00 88.56 186 SER A C 1
ATOM 1471 O O . SER A 1 186 ? -22.176 -6.710 5.594 1.00 88.56 186 SER A O 1
ATOM 1473 N N . ASP A 1 187 ? -20.456 -8.142 5.701 1.00 88.69 187 ASP A N 1
ATOM 1474 C CA . ASP A 1 187 ? -21.241 -9.350 5.980 1.00 88.69 187 ASP A CA 1
ATOM 1475 C C . ASP A 1 187 ? -20.961 -9.957 7.368 1.00 88.69 187 ASP A C 1
ATOM 1477 O O . ASP A 1 187 ? -21.469 -11.033 7.682 1.00 88.69 187 ASP A O 1
ATOM 1481 N N . GLY A 1 188 ? -20.188 -9.260 8.212 1.00 89.00 188 GLY A N 1
ATOM 1482 C CA . GLY A 1 188 ? -19.895 -9.670 9.588 1.00 89.00 188 GLY A CA 1
ATOM 1483 C C . GLY A 1 188 ? -18.935 -10.858 9.698 1.00 89.00 188 GLY A C 1
ATOM 1484 O O . GLY A 1 188 ? -18.925 -11.540 10.721 1.00 89.00 188 GLY A O 1
ATOM 1485 N N . LEU A 1 189 ? -18.166 -11.149 8.643 1.00 91.19 189 LEU A N 1
ATOM 1486 C CA . LEU A 1 189 ? -17.221 -12.271 8.592 1.00 91.19 189 LEU A CA 1
ATOM 1487 C C . LEU A 1 189 ? -15.849 -11.958 9.207 1.00 91.19 189 LEU A C 1
ATOM 1489 O O . LEU A 1 189 ? -14.953 -12.802 9.183 1.00 91.19 189 LEU A O 1
ATOM 1493 N N . GLU A 1 190 ? -15.643 -10.749 9.722 1.00 92.00 190 GLU A N 1
ATOM 1494 C CA . GLU A 1 190 ? -14.418 -10.379 10.418 1.00 92.00 190 GLU A CA 1
ATOM 1495 C C . GLU A 1 190 ? -14.166 -11.300 11.614 1.00 92.00 190 GLU A C 1
ATOM 1497 O O . GLU A 1 190 ? -15.091 -11.713 12.316 1.00 92.00 190 GLU A O 1
ATOM 1502 N N . LEU A 1 191 ? -12.896 -11.586 11.902 1.00 90.88 191 LEU A N 1
ATOM 1503 C CA . LEU A 1 191 ? -12.580 -12.334 13.114 1.00 90.88 191 LEU A CA 1
ATOM 1504 C C . LEU A 1 191 ? -12.923 -11.507 14.365 1.00 90.88 191 LEU A C 1
ATOM 1506 O O . LEU A 1 191 ? -12.549 -10.329 14.434 1.00 90.88 191 LEU A O 1
ATOM 1510 N N . PRO A 1 192 ? -13.552 -12.112 15.388 1.00 89.69 192 PRO A N 1
ATOM 1511 C CA . PRO A 1 192 ? -13.708 -11.480 16.690 1.00 89.69 192 PRO A CA 1
ATOM 1512 C C . PRO A 1 192 ? -12.353 -11.051 17.263 1.00 89.69 192 PRO A C 1
ATOM 1514 O O . PRO A 1 192 ? -11.350 -11.745 17.093 1.00 89.69 192 PRO A O 1
ATOM 1517 N N . LEU A 1 193 ? -12.313 -9.938 18.004 1.00 86.62 193 LEU A N 1
ATOM 1518 C CA . LEU A 1 193 ? -11.071 -9.470 18.639 1.00 86.62 193 LEU A CA 1
ATOM 1519 C C . LEU A 1 193 ? -10.483 -10.503 19.618 1.00 86.62 193 LEU A C 1
ATOM 1521 O O . LEU A 1 193 ? -9.269 -10.550 19.787 1.00 86.62 193 LEU A O 1
ATOM 1525 N N . SER A 1 194 ? -11.326 -11.355 20.213 1.00 88.88 194 SER A N 1
ATOM 1526 C CA . SER A 1 194 ? -10.909 -12.478 21.067 1.00 88.88 194 SER A CA 1
ATOM 1527 C C . SER A 1 194 ? -10.070 -13.530 20.340 1.00 88.88 194 SER A C 1
ATOM 1529 O O . SER A 1 194 ? -9.309 -14.247 20.983 1.00 88.88 194 SER A O 1
ATOM 1531 N N . ASP A 1 195 ? -10.202 -13.619 19.016 1.00 87.69 195 ASP A N 1
ATOM 1532 C CA . ASP A 1 195 ? -9.557 -14.639 18.181 1.00 87.69 195 ASP A CA 1
ATOM 1533 C C . ASP A 1 195 ? -8.254 -14.122 17.546 1.00 87.69 195 ASP A C 1
ATOM 1535 O O . ASP A 1 195 ? -7.581 -14.834 16.778 1.00 87.69 195 ASP A O 1
ATOM 1539 N N . LEU A 1 196 ? -7.908 -12.866 17.849 1.00 85.81 196 LEU A N 1
ATOM 1540 C CA . LEU A 1 196 ? -6.665 -12.214 17.469 1.00 85.81 196 LEU A CA 1
ATOM 1541 C C . LEU A 1 196 ? -5.595 -12.424 18.546 1.00 85.81 196 LEU A C 1
ATOM 1543 O O . LEU A 1 196 ? -5.868 -12.761 19.696 1.00 85.81 196 LEU A O 1
ATOM 1547 N N . SER A 1 197 ? -4.335 -12.214 18.160 1.00 85.44 197 SER A N 1
ATOM 1548 C CA . SER A 1 197 ? -3.241 -12.146 19.134 1.00 85.44 197 SER A CA 1
ATOM 1549 C C . SER A 1 197 ? -3.462 -10.983 20.112 1.00 85.44 197 SER A C 1
ATOM 1551 O O . SER A 1 197 ? -4.136 -10.020 19.737 1.00 85.44 197 SER A O 1
ATOM 1553 N N . PRO A 1 198 ? -2.868 -11.028 21.323 1.00 87.75 198 PRO A N 1
ATOM 1554 C CA . PRO A 1 198 ? -2.997 -9.956 22.303 1.00 87.75 198 PRO A CA 1
ATOM 1555 C C . PRO A 1 198 ? -2.794 -8.572 21.682 1.00 87.75 198 PRO A C 1
ATOM 1557 O O . PRO A 1 198 ? -1.884 -8.363 20.870 1.00 87.75 198 PRO A O 1
ATOM 1560 N N . VAL A 1 199 ? -3.691 -7.659 22.039 1.00 87.38 199 VAL A N 1
ATOM 1561 C CA . VAL A 1 199 ? -3.716 -6.288 21.541 1.00 87.38 199 VAL A CA 1
ATOM 1562 C C . VAL A 1 199 ? -3.122 -5.384 22.607 1.00 87.38 199 VAL A C 1
ATOM 1564 O O . VAL A 1 199 ? -3.546 -5.421 23.760 1.00 87.38 199 VAL A O 1
ATOM 1567 N N . ASP A 1 200 ? -2.150 -4.575 22.208 1.00 87.88 200 ASP A N 1
ATOM 1568 C CA . ASP A 1 200 ? -1.720 -3.412 22.966 1.00 87.88 200 ASP A CA 1
ATOM 1569 C C . ASP A 1 200 ? -2.432 -2.188 22.381 1.00 87.88 200 ASP A C 1
ATOM 1571 O O . ASP A 1 200 ? -2.266 -1.848 21.207 1.00 87.88 200 ASP A O 1
ATOM 1575 N N . GLU A 1 201 ? -3.259 -1.534 23.192 1.00 86.81 201 GLU A N 1
ATOM 1576 C CA . GLU A 1 201 ? -4.005 -0.336 22.793 1.00 86.81 201 GLU A CA 1
ATOM 1577 C C . GLU A 1 201 ? -3.069 0.800 22.340 1.00 86.81 201 GLU A C 1
ATOM 1579 O O . GLU A 1 201 ? -3.434 1.602 21.481 1.00 86.81 201 GLU A O 1
ATOM 1584 N N . GLN A 1 202 ? -1.829 0.852 22.845 1.00 88.19 202 GLN A N 1
ATOM 1585 C CA . GLN A 1 202 ? -0.835 1.860 22.446 1.00 88.19 202 GLN A CA 1
ATOM 1586 C C . GLN A 1 202 ? -0.317 1.647 21.015 1.00 88.19 202 GLN A C 1
ATOM 1588 O O . GLN A 1 202 ? 0.197 2.572 20.376 1.00 88.19 202 GLN A O 1
ATOM 1593 N N . ASP A 1 203 ? -0.466 0.430 20.493 1.00 87.44 203 ASP A N 1
ATOM 1594 C CA . ASP A 1 203 ? -0.036 0.058 19.151 1.00 87.44 203 ASP A CA 1
ATOM 1595 C C . ASP A 1 203 ? -1.106 0.308 18.083 1.00 87.44 203 ASP A C 1
ATOM 1597 O O . ASP A 1 203 ? -0.787 0.272 16.884 1.00 87.44 203 ASP A O 1
ATOM 1601 N N . ILE A 1 204 ? -2.340 0.627 18.491 1.00 86.31 204 ILE A N 1
ATOM 1602 C CA . ILE A 1 204 ? -3.410 1.057 17.590 1.00 86.31 204 ILE A CA 1
ATOM 1603 C C . ILE A 1 204 ? -3.042 2.408 16.978 1.00 86.31 204 ILE A C 1
ATOM 1605 O O . ILE A 1 204 ? -2.636 3.353 17.655 1.00 86.31 204 ILE A O 1
ATOM 1609 N N . LYS A 1 205 ? -3.160 2.501 15.651 1.00 86.56 205 LYS A N 1
ATOM 1610 C CA . LYS A 1 205 ? -2.772 3.700 14.908 1.00 86.56 205 LYS A CA 1
ATOM 1611 C C . LYS A 1 205 ? -3.994 4.532 14.541 1.00 86.56 205 LYS A C 1
ATOM 1613 O O . LYS A 1 205 ? -4.991 4.021 14.034 1.00 86.56 205 LYS A O 1
ATOM 1618 N N . LEU A 1 206 ? -3.845 5.836 14.745 1.00 86.19 206 LEU A N 1
ATOM 1619 C CA . LEU A 1 206 ? -4.736 6.877 14.257 1.00 86.19 206 LEU A CA 1
ATOM 1620 C C . LEU A 1 206 ? -3.960 7.705 13.226 1.00 86.19 206 LEU A C 1
ATOM 1622 O O . LEU A 1 206 ? -2.942 8.309 13.570 1.00 86.19 206 LEU A O 1
ATOM 1626 N N . ALA A 1 207 ? -4.391 7.715 11.963 1.00 84.06 207 ALA A N 1
ATOM 1627 C CA . ALA A 1 207 ? -3.627 8.349 10.885 1.00 84.06 207 ALA A CA 1
ATOM 1628 C C . ALA A 1 207 ? -4.493 9.146 9.906 1.00 84.06 207 ALA A C 1
ATOM 1630 O O . ALA A 1 207 ? -5.643 8.810 9.647 1.00 84.06 207 ALA A O 1
ATOM 1631 N N . LEU A 1 208 ? -3.889 10.159 9.282 1.00 82.56 208 LEU A N 1
ATOM 1632 C CA . LEU A 1 208 ? -4.450 10.907 8.146 1.00 82.56 208 LEU A CA 1
ATOM 1633 C C . LEU A 1 208 ? -4.223 10.150 6.824 1.00 82.56 208 LEU A C 1
ATOM 1635 O O . LEU A 1 208 ? -3.734 10.699 5.838 1.00 82.56 208 LEU A O 1
ATOM 1639 N N . ILE A 1 209 ? -4.454 8.838 6.851 1.00 80.75 209 ILE A N 1
ATOM 1640 C CA . ILE A 1 209 ? -4.190 7.922 5.745 1.00 80.75 209 ILE A CA 1
ATOM 1641 C C . ILE A 1 209 ? -5.393 7.009 5.602 1.00 80.75 209 ILE A C 1
ATOM 1643 O O . ILE A 1 209 ? -5.841 6.394 6.566 1.00 80.75 209 ILE A O 1
ATOM 1647 N N . ILE A 1 210 ? -5.877 6.891 4.374 1.00 82.62 210 ILE A N 1
ATOM 1648 C CA . ILE A 1 210 ? -7.038 6.082 4.050 1.00 82.62 210 ILE A CA 1
ATOM 1649 C C . ILE A 1 210 ? -6.574 4.691 3.630 1.00 82.62 210 ILE A C 1
ATOM 1651 O O . ILE A 1 210 ? -5.939 4.533 2.590 1.00 82.62 210 ILE A O 1
ATOM 1655 N N . HIS A 1 211 ? -6.892 3.677 4.436 1.00 85.06 211 HIS A N 1
ATOM 1656 C CA . HIS A 1 211 ? -6.771 2.284 4.017 1.00 85.06 211 HIS A CA 1
ATOM 1657 C C . HIS A 1 211 ? -8.161 1.740 3.655 1.00 85.06 211 HIS A C 1
ATOM 1659 O O . HIS A 1 211 ? -9.059 1.782 4.491 1.00 85.06 211 HIS A O 1
ATOM 1665 N N . PRO A 1 212 ? -8.365 1.163 2.464 1.00 79.19 212 PRO A N 1
ATOM 1666 C CA . PRO A 1 212 ? -9.696 0.746 2.008 1.00 79.19 212 PRO A CA 1
ATOM 1667 C C . PRO A 1 212 ? -10.328 -0.360 2.874 1.00 79.19 212 PRO A C 1
ATOM 1669 O O . PRO A 1 212 ? -11.547 -0.460 2.957 1.00 79.19 212 PRO A O 1
ATOM 1672 N N . SER A 1 213 ? -9.517 -1.185 3.547 1.00 81.75 213 SER A N 1
ATOM 1673 C CA . SER A 1 213 ? -10.016 -2.405 4.209 1.00 81.75 213 SER A CA 1
ATOM 1674 C C . SER A 1 213 ? -9.871 -2.461 5.733 1.00 81.75 213 SER A C 1
ATOM 1676 O O . SER A 1 213 ? -10.534 -3.272 6.359 1.00 81.75 213 SER A O 1
ATOM 1678 N N . ALA A 1 214 ? -8.981 -1.669 6.337 1.00 85.81 214 ALA A N 1
ATOM 1679 C CA . ALA A 1 214 ? -8.474 -1.931 7.698 1.00 85.81 214 ALA A CA 1
ATOM 1680 C C . ALA A 1 214 ? -8.972 -0.921 8.746 1.00 85.81 214 ALA A C 1
ATOM 1682 O O . ALA A 1 214 ? -8.477 -0.900 9.872 1.00 85.81 214 ALA A O 1
ATOM 1683 N N . ILE A 1 215 ? -9.891 -0.043 8.348 1.00 89.06 215 ILE A N 1
ATOM 1684 C CA . ILE A 1 215 ? -10.418 1.034 9.184 1.00 89.06 215 ILE A CA 1
ATOM 1685 C C . ILE A 1 215 ? -11.582 0.475 9.997 1.00 89.06 215 ILE A C 1
ATOM 1687 O O . ILE A 1 215 ? -12.486 -0.132 9.424 1.00 89.06 215 ILE A O 1
ATOM 1691 N N . LYS A 1 216 ? -11.555 0.696 11.314 1.00 90.31 216 LYS A N 1
ATOM 1692 C CA . LYS A 1 216 ? -12.676 0.389 12.213 1.00 90.31 216 LYS A CA 1
ATOM 1693 C C . LYS A 1 216 ? -13.494 1.625 12.589 1.00 90.31 216 LYS A C 1
ATOM 1695 O O . LYS A 1 216 ? -14.653 1.479 12.947 1.00 90.31 216 LYS A O 1
ATOM 1700 N N . ALA A 1 217 ? -12.905 2.821 12.515 1.00 92.81 217 ALA A N 1
ATOM 1701 C CA . ALA A 1 217 ? -13.619 4.065 12.775 1.00 92.81 217 ALA A CA 1
ATOM 1702 C C . ALA A 1 217 ? -13.018 5.264 12.028 1.00 92.81 217 ALA A C 1
ATOM 1704 O O . ALA A 1 217 ? -11.811 5.317 11.767 1.00 92.81 217 ALA A O 1
ATOM 1705 N N . ILE A 1 218 ? -13.870 6.244 11.724 1.00 93.56 218 ILE A N 1
ATOM 1706 C CA . ILE A 1 218 ? -13.505 7.534 11.129 1.00 93.56 218 ILE A CA 1
ATOM 1707 C C . ILE A 1 218 ? -13.791 8.636 12.147 1.00 93.56 218 ILE A C 1
ATOM 1709 O O . ILE A 1 218 ? -14.915 8.779 12.623 1.00 93.56 218 ILE A O 1
ATOM 1713 N N . HIS A 1 219 ? -12.772 9.434 12.454 1.00 94.56 219 HIS A N 1
ATOM 1714 C CA . HIS A 1 219 ? -12.850 10.570 13.371 1.00 94.56 219 HIS A CA 1
ATOM 1715 C C . HIS A 1 219 ? -12.892 11.873 12.572 1.00 94.56 219 HIS A C 1
ATOM 1717 O O . HIS A 1 219 ? -11.962 12.178 11.813 1.00 94.56 219 HIS A O 1
ATOM 1723 N N . PHE A 1 220 ? -13.954 12.651 12.756 1.00 93.81 220 PHE A N 1
ATOM 1724 C CA . PHE A 1 220 ? -14.203 13.894 12.030 1.00 93.81 220 PHE A CA 1
ATOM 1725 C C . PHE A 1 220 ? -13.693 15.137 12.788 1.00 93.81 220 PHE A C 1
ATOM 1727 O O . PHE A 1 220 ? -13.559 15.115 14.014 1.00 93.81 220 PHE A O 1
ATOM 1734 N N . PRO A 1 221 ? -13.439 16.267 12.092 1.00 91.75 221 PRO A N 1
ATOM 1735 C CA . PRO A 1 221 ? -12.994 17.517 12.723 1.00 91.75 221 PRO A CA 1
ATOM 1736 C C . PRO A 1 221 ? -13.933 18.074 13.800 1.00 91.75 221 PRO A C 1
ATOM 1738 O O . PRO A 1 221 ? -13.481 18.772 14.703 1.00 91.75 221 PRO A O 1
ATOM 1741 N N . ASN A 1 222 ? -15.233 17.798 13.685 1.00 93.94 222 ASN A N 1
ATOM 1742 C CA . ASN A 1 222 ? -16.269 18.230 14.627 1.00 93.94 222 ASN A CA 1
ATOM 1743 C C . ASN A 1 222 ? -16.298 17.387 15.921 1.00 93.94 222 ASN A C 1
ATOM 1745 O O . ASN A 1 222 ? -17.111 17.670 16.796 1.00 93.94 222 ASN A O 1
ATOM 1749 N N . GLY A 1 223 ? -15.434 16.372 16.047 1.00 94.06 223 GLY A N 1
ATOM 1750 C CA . GLY A 1 223 ? -15.391 15.453 17.187 1.00 94.06 223 GLY A CA 1
ATOM 1751 C C . GLY A 1 223 ? -16.312 14.236 17.056 1.00 94.06 223 GLY A C 1
ATOM 1752 O O . GLY A 1 223 ? -16.311 13.386 17.942 1.00 94.06 223 GLY A O 1
ATOM 1753 N N . GLU A 1 224 ? -17.075 14.130 15.969 1.00 96.00 224 GLU A N 1
ATOM 1754 C CA . GLU A 1 224 ? -17.892 12.957 15.667 1.00 96.00 224 GLU A CA 1
ATOM 1755 C C . GLU A 1 224 ? -17.010 11.750 15.320 1.00 96.00 224 GLU A C 1
ATOM 1757 O O . GLU A 1 224 ? -15.979 11.883 14.649 1.00 96.00 224 GLU A O 1
ATOM 1762 N N . VAL A 1 225 ? -17.433 10.565 15.762 1.00 96.44 225 VAL A N 1
ATOM 1763 C CA . VAL A 1 225 ? -16.769 9.294 15.464 1.00 96.44 225 VAL A CA 1
ATOM 1764 C C . VAL A 1 225 ? -17.785 8.349 14.836 1.00 96.44 225 VAL A C 1
ATOM 1766 O O . VAL A 1 225 ? -18.764 7.975 15.475 1.00 96.44 225 VAL A O 1
ATOM 1769 N N . MET A 1 226 ? -17.530 7.954 13.591 1.00 95.31 226 MET A N 1
ATOM 1770 C CA . MET A 1 226 ? -18.303 6.938 12.879 1.00 95.31 226 MET A CA 1
ATOM 1771 C C . MET A 1 226 ? -17.616 5.589 13.058 1.00 95.31 226 MET A C 1
ATOM 1773 O O . MET A 1 226 ? -16.474 5.420 12.627 1.00 95.31 226 MET A O 1
ATOM 1777 N N . SER A 1 227 ? -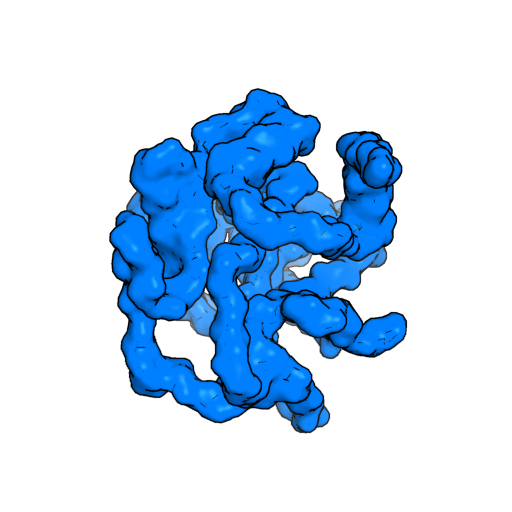18.299 4.648 13.706 1.00 94.31 227 SER A N 1
ATOM 1778 C CA . SER A 1 227 ? -17.790 3.305 14.022 1.00 94.31 227 SER A CA 1
ATOM 1779 C C . SER A 1 227 ? -18.668 2.171 13.490 1.00 94.31 227 SER A C 1
ATOM 1781 O O . SER A 1 227 ? -18.287 1.007 13.618 1.00 94.31 227 SER A O 1
ATOM 1783 N N . ASP A 1 228 ? -19.815 2.486 12.882 1.00 93.81 228 ASP A N 1
ATOM 1784 C CA . ASP A 1 228 ? -20.575 1.496 12.127 1.00 93.81 228 ASP A CA 1
ATOM 1785 C C . ASP A 1 228 ? -19.760 1.067 10.899 1.00 93.81 228 ASP A C 1
ATOM 1787 O O . ASP A 1 228 ? -19.393 1.890 10.059 1.00 93.81 228 ASP A O 1
ATOM 1791 N N . LEU A 1 229 ? -19.413 -0.219 10.817 1.00 90.25 229 LEU A N 1
ATOM 1792 C CA . LEU A 1 229 ? -18.484 -0.705 9.796 1.00 90.25 229 LEU A CA 1
ATOM 1793 C C . LEU A 1 229 ? -19.046 -0.581 8.378 1.00 90.25 229 LEU A C 1
ATOM 1795 O O . LEU A 1 229 ? -18.267 -0.391 7.443 1.00 90.25 229 LEU A O 1
ATOM 1799 N N . GLU A 1 230 ? -20.362 -0.703 8.200 1.00 90.81 230 GLU A N 1
ATOM 1800 C CA . GLU A 1 230 ? -21.005 -0.533 6.899 1.00 90.81 230 GLU A CA 1
ATOM 1801 C C . GLU A 1 230 ? -20.911 0.924 6.447 1.00 90.81 230 GLU A C 1
ATOM 1803 O O . GLU A 1 230 ? -20.400 1.186 5.355 1.00 90.81 230 GLU A O 1
ATOM 1808 N N . GLU A 1 231 ? -21.249 1.875 7.317 1.00 91.31 231 GLU A N 1
ATOM 1809 C CA . GLU A 1 231 ? -21.108 3.305 7.029 1.00 91.31 231 GLU A CA 1
ATOM 1810 C C . GLU A 1 231 ? -19.647 3.717 6.796 1.00 91.31 231 GLU A C 1
ATOM 1812 O O . GLU A 1 231 ? -19.349 4.427 5.829 1.00 91.31 231 GLU A O 1
ATOM 1817 N N . VAL A 1 232 ? -18.716 3.235 7.632 1.00 90.44 232 VAL A N 1
ATOM 1818 C CA . VAL A 1 232 ? -17.271 3.474 7.475 1.00 90.44 232 VAL A CA 1
ATOM 1819 C C . VAL A 1 232 ? -16.812 3.009 6.097 1.00 90.44 232 VAL A C 1
ATOM 1821 O O . VAL A 1 232 ? -16.102 3.741 5.403 1.00 90.44 232 VAL A O 1
ATOM 1824 N N . ARG A 1 233 ? -17.207 1.802 5.677 1.00 87.94 233 ARG A N 1
ATOM 1825 C CA . ARG A 1 233 ? -16.813 1.236 4.382 1.00 87.94 233 ARG A CA 1
ATOM 1826 C C . ARG A 1 233 ? -17.442 1.985 3.227 1.00 87.94 233 ARG A C 1
ATOM 1828 O O . ARG A 1 233 ? -16.716 2.324 2.300 1.00 87.94 233 ARG A O 1
ATOM 1835 N N . GLU A 1 234 ? -18.728 2.304 3.282 1.00 85.88 234 GLU A N 1
ATOM 1836 C CA . GLU A 1 234 ? -19.390 3.084 2.233 1.00 85.88 234 GLU A CA 1
ATOM 1837 C C . GLU A 1 234 ? -18.750 4.466 2.065 1.00 85.88 234 GLU A C 1
ATOM 1839 O O . GLU A 1 234 ? -18.405 4.864 0.949 1.00 85.88 234 GLU A O 1
ATOM 1844 N N . LYS A 1 235 ? -18.462 5.165 3.170 1.00 84.44 235 LYS A N 1
ATOM 1845 C CA . LYS A 1 235 ? -17.760 6.456 3.133 1.00 84.44 235 LYS A CA 1
ATOM 1846 C C . LYS A 1 235 ? -16.364 6.335 2.516 1.00 84.44 235 LYS A C 1
ATOM 1848 O O . LYS A 1 235 ? -15.934 7.216 1.773 1.00 84.44 235 LYS A O 1
ATOM 1853 N N . ASN A 1 236 ? -15.680 5.232 2.805 1.00 76.31 236 ASN A N 1
ATOM 1854 C CA . ASN A 1 236 ? -14.341 4.911 2.322 1.00 76.31 236 ASN A CA 1
ATOM 1855 C C . ASN A 1 236 ? -14.312 4.403 0.864 1.00 76.31 236 ASN A C 1
ATOM 1857 O O . ASN A 1 236 ? -13.248 4.344 0.261 1.00 76.31 236 ASN A O 1
ATOM 1861 N N . CYS A 1 237 ? -15.452 4.032 0.272 1.00 67.50 237 CYS A N 1
ATOM 1862 C CA . CYS A 1 237 ? -15.535 3.502 -1.099 1.00 67.50 237 CYS A CA 1
ATOM 1863 C C . CYS A 1 237 ? -15.945 4.556 -2.144 1.00 67.50 237 CYS A C 1
ATOM 1865 O O . CYS A 1 237 ? -16.139 4.226 -3.311 1.00 67.50 237 CYS A O 1
ATOM 1867 N N . LEU A 1 238 ? -16.052 5.839 -1.777 1.00 61.22 238 LEU A N 1
ATOM 1868 C CA . LEU A 1 238 ? -16.444 6.918 -2.701 1.00 61.22 238 LEU A CA 1
ATOM 1869 C C . LEU A 1 238 ? -15.401 7.236 -3.799 1.00 61.22 238 LEU A C 1
ATOM 1871 O O . LEU A 1 238 ? -15.637 8.096 -4.649 1.00 61.22 238 LEU A O 1
ATOM 1875 N N . PHE A 1 239 ? -14.265 6.541 -3.826 1.00 60.44 239 PHE A N 1
ATOM 1876 C CA . PHE A 1 239 ? -13.200 6.738 -4.807 1.00 60.44 239 PHE A CA 1
ATOM 1877 C C . PHE A 1 239 ? -13.551 6.090 -6.149 1.00 60.44 239 PHE A C 1
ATOM 1879 O O . PHE A 1 239 ? -13.400 4.888 -6.321 1.00 60.44 239 PHE A O 1
ATOM 1886 N N . ARG A 1 240 ? -14.026 6.871 -7.125 1.00 57.56 240 ARG A N 1
ATOM 1887 C CA . ARG A 1 240 ? -14.536 6.308 -8.392 1.00 57.56 240 ARG A CA 1
ATOM 1888 C C . ARG A 1 240 ? -13.572 6.349 -9.577 1.00 57.56 240 ARG A C 1
ATOM 1890 O O . ARG A 1 240 ? -13.888 5.769 -10.610 1.00 57.56 240 ARG A O 1
ATOM 1897 N N . GLN A 1 241 ? -12.422 7.012 -9.462 1.00 60.09 241 GLN A N 1
ATOM 1898 C CA . GLN A 1 241 ? -11.473 7.148 -10.570 1.00 60.09 241 GLN A CA 1
ATOM 1899 C C . GLN A 1 241 ? -10.028 6.998 -10.097 1.00 60.09 241 GLN A C 1
ATOM 1901 O O . GLN A 1 241 ? -9.636 7.571 -9.080 1.00 60.09 241 GLN A O 1
ATOM 1906 N N . CYS A 1 242 ? -9.241 6.217 -10.839 1.00 67.25 242 CYS A N 1
ATOM 1907 C CA . CYS A 1 242 ? -7.841 5.964 -10.536 1.00 67.25 242 CYS A CA 1
ATOM 1908 C C . CYS A 1 242 ? -6.924 6.245 -11.725 1.00 67.25 242 CYS A C 1
ATOM 1910 O O . CYS A 1 242 ? -7.319 6.113 -12.883 1.00 67.25 242 CYS A O 1
ATOM 1912 N N . ASN A 1 243 ? -5.671 6.552 -11.407 1.00 76.31 243 ASN A N 1
ATOM 1913 C CA . ASN A 1 243 ? -4.578 6.614 -12.363 1.00 76.31 243 ASN A CA 1
ATOM 1914 C C . ASN A 1 243 ? -3.860 5.265 -12.406 1.00 76.31 243 ASN A C 1
ATOM 1916 O O . ASN A 1 243 ? -3.494 4.701 -11.380 1.00 76.31 243 ASN A O 1
ATOM 1920 N N . MET A 1 244 ? -3.632 4.752 -13.601 1.00 78.88 244 MET A N 1
ATOM 1921 C CA . MET A 1 244 ? -2.894 3.531 -13.889 1.00 78.88 244 MET A CA 1
ATOM 1922 C C . MET A 1 244 ? -1.473 3.875 -14.302 1.00 78.88 244 MET A C 1
ATOM 1924 O O . MET A 1 244 ? -1.232 4.873 -14.977 1.00 78.88 244 MET A O 1
ATOM 1928 N N . ALA A 1 245 ? -0.526 3.024 -13.934 1.00 79.94 245 ALA A N 1
ATOM 1929 C CA . ALA A 1 245 ? 0.872 3.235 -14.243 1.00 79.94 245 ALA A CA 1
ATOM 1930 C C . ALA A 1 245 ? 1.539 1.953 -14.742 1.00 79.94 245 ALA A C 1
ATOM 1932 O O . ALA A 1 245 ? 1.472 0.906 -14.094 1.00 79.94 245 ALA A O 1
ATOM 1933 N N . SER A 1 246 ? 2.185 2.050 -15.901 1.00 80.56 246 SER A N 1
ATOM 1934 C CA . SER A 1 246 ? 2.830 0.940 -16.602 1.00 80.56 246 SER A CA 1
ATOM 1935 C C . SER A 1 246 ? 4.199 1.351 -17.163 1.00 80.56 246 SER A C 1
ATOM 1937 O O . SER A 1 246 ? 4.668 2.482 -16.989 1.00 80.56 246 SER A O 1
ATOM 1939 N N . SER A 1 247 ? 4.864 0.431 -17.868 1.00 74.62 247 SER A N 1
ATOM 1940 C CA . SER A 1 247 ? 6.090 0.733 -18.617 1.00 74.62 247 SER A CA 1
ATOM 1941 C C . SER A 1 247 ? 5.884 1.822 -19.685 1.00 74.62 247 SER A C 1
ATOM 1943 O O . SER A 1 247 ? 6.801 2.617 -19.924 1.00 74.62 247 SER A O 1
ATOM 1945 N N . GLU A 1 248 ? 4.680 1.927 -20.258 1.00 75.69 248 GLU A N 1
ATOM 1946 C CA . GLU A 1 248 ? 4.305 2.922 -21.276 1.00 75.69 248 GLU A CA 1
ATOM 1947 C C . GLU A 1 248 ? 4.089 4.326 -20.690 1.00 75.69 248 GLU A C 1
ATOM 1949 O O . GLU A 1 248 ? 4.318 5.316 -21.379 1.00 75.69 248 GLU A O 1
ATOM 1954 N N . GLY A 1 249 ? 3.761 4.449 -19.401 1.00 76.81 249 GLY A N 1
ATOM 1955 C CA . GLY A 1 249 ? 3.513 5.742 -18.760 1.00 76.81 249 GLY A CA 1
ATOM 1956 C C . GLY A 1 249 ? 2.353 5.700 -17.773 1.00 76.81 249 GLY A C 1
ATOM 1957 O O . GLY A 1 249 ? 2.055 4.651 -17.204 1.00 76.81 249 GLY A O 1
ATOM 1958 N N . VAL A 1 250 ? 1.729 6.858 -17.555 1.00 78.56 250 VAL A N 1
ATOM 1959 C CA . VAL A 1 250 ? 0.541 7.014 -16.705 1.00 78.56 250 VAL A CA 1
ATOM 1960 C C . VAL A 1 250 ? -0.686 7.157 -17.604 1.00 78.56 250 VAL A C 1
ATOM 1962 O O . VAL A 1 250 ? -0.637 7.893 -18.586 1.00 78.56 250 VAL A O 1
ATOM 1965 N N . MET A 1 251 ? -1.765 6.450 -17.277 1.00 76.06 251 MET A N 1
ATOM 196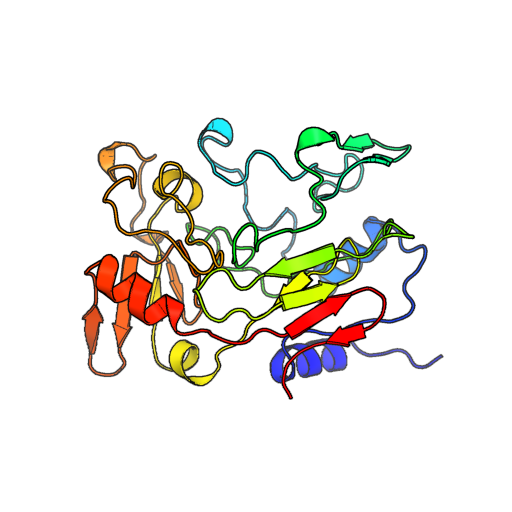6 C CA . MET A 1 251 ? -3.056 6.497 -17.969 1.00 76.06 251 MET A CA 1
ATOM 1967 C C . MET A 1 251 ? -4.157 6.734 -16.938 1.00 76.06 251 MET A C 1
ATOM 1969 O O . MET A 1 251 ? -4.121 6.135 -15.871 1.00 76.06 251 MET A O 1
ATOM 1973 N N . GLY A 1 252 ? -5.151 7.555 -17.236 1.00 66.62 252 GLY A N 1
ATOM 1974 C CA . GLY A 1 252 ? -6.244 7.837 -16.310 1.00 66.62 252 GLY A CA 1
ATOM 1975 C C . GLY A 1 252 ? -7.030 9.067 -16.749 1.00 66.62 252 GLY A C 1
ATOM 1976 O O . GLY A 1 252 ? -6.643 9.703 -17.732 1.00 66.62 252 GLY A O 1
ATOM 1977 N N . PRO A 1 253 ? -8.146 9.378 -16.075 1.00 59.09 253 PRO A N 1
ATOM 1978 C CA . PRO A 1 253 ? -8.816 10.659 -16.260 1.00 59.09 253 PRO A CA 1
ATOM 1979 C C . PRO A 1 253 ? -7.870 11.806 -15.870 1.00 59.09 253 PRO A C 1
ATOM 1981 O O . PRO A 1 253 ? -7.054 11.641 -14.961 1.00 59.09 253 PRO A O 1
ATOM 1984 N N . GLU A 1 254 ? -7.961 12.927 -16.592 1.00 45.41 254 GLU A N 1
ATOM 1985 C CA . GLU A 1 254 ? -7.186 14.148 -16.303 1.00 45.41 254 GLU A CA 1
ATOM 1986 C C . GLU A 1 254 ? -7.417 14.681 -14.881 1.00 45.41 254 GLU A C 1
ATOM 1988 O O . GLU A 1 254 ? -8.579 14.654 -14.407 1.00 45.41 254 GLU A O 1
#

Radius of gyration: 19.04 Å; chains: 1; bounding box: 46×40×49 Å

InterPro domains:
  IPR042098 Glutarate 2-hydroxylase superfamily [G3DSA:3.60.130.10] (4-166)
  IPR051178 TfdA dioxygenase [PTHR43779] (6-234)

Foldseek 3Di:
DDDDDPVNVLVCCVVPVDDDDPDPPPDDPVNLVVNLCVLPVPQDAAQQPDQDPLVLFPVNQFWDAQPVNRRDTDGDADDDPRDHDHDDPVVDDLEDADPADFARHNQFQGDGDPDDDDDCHDFDDDDWHWYDQPPPPRDIDTGGGPKDKAFDDPPQLVFKKFWFDPSQRNQCSQWAADRNNQETDPPVRGDDPVVDDDDDPVRTDIHSDQTRYGGQWMAGNVRDIDRPVVVVNVVSRPGDWIWMQDPVGIDTDD

pLDDT: mean 79.73, std 12.75, range [37.88, 96.44]